Protein AF-A0A2V2V657-F1 (afdb_monomer_lite)

pLDDT: mean 89.97, std 11.18, range [40.53, 98.62]

Sequence (196 aa):
MRRGRMIKELEQRSGATLDEIERALEAKKRESSALQTGRENRIWEYEQTLEKIRMRKEDEESASEKLRQAMQQLEPGLSLRQSAIETKEQQLEMVKLDGARGREAVMRERHSIEAVRKTVREERCRQRRQWIHQIKEMNAKSPEQVRPLAEERKKNCEQATAKEDAAERALAAEVKMIEEYLPKLISLEDVPVNPG

Structure (mmCIF, N/CA/C/O backbone):
data_AF-A0A2V2V657-F1
#
_entry.id   AF-A0A2V2V657-F1
#
loop_
_atom_site.group_PDB
_atom_site.id
_atom_site.type_symbol
_atom_site.label_atom_id
_atom_site.label_alt_id
_atom_site.label_comp_id
_atom_site.label_asym_id
_atom_site.label_entity_id
_atom_site.label_seq_id
_atom_site.pdbx_PDB_ins_code
_atom_site.Cartn_x
_atom_site.Cartn_y
_atom_site.Cartn_z
_atom_site.occupancy
_atom_site.B_iso_or_equiv
_atom_site.auth_seq_id
_atom_site.auth_comp_id
_atom_site.auth_asym_id
_atom_site.auth_atom_id
_atom_site.pdbx_PDB_model_num
ATOM 1 N N . MET A 1 1 ? 60.552 -6.085 -98.796 1.00 57.94 1 MET A N 1
ATOM 2 C CA . MET A 1 1 ? 60.364 -7.557 -98.854 1.00 57.94 1 MET A CA 1
ATOM 3 C C . MET A 1 1 ? 60.883 -8.334 -97.626 1.00 57.94 1 MET A C 1
ATOM 5 O O . MET A 1 1 ? 60.233 -9.301 -97.266 1.00 57.94 1 MET A O 1
ATOM 9 N N . ARG A 1 2 ? 62.005 -7.984 -96.956 1.00 67.62 2 ARG A N 1
ATOM 10 C CA . ARG A 1 2 ? 62.555 -8.802 -95.835 1.00 67.62 2 ARG A CA 1
ATOM 11 C C . ARG A 1 2 ? 61.761 -8.744 -94.515 1.00 67.62 2 ARG A C 1
ATOM 13 O O . ARG A 1 2 ? 61.540 -9.785 -93.915 1.00 67.62 2 ARG A O 1
ATOM 20 N N . ARG A 1 3 ? 61.291 -7.564 -94.090 1.00 68.69 3 ARG A N 1
ATOM 21 C CA . ARG A 1 3 ? 60.555 -7.392 -92.815 1.00 68.69 3 ARG A CA 1
ATOM 22 C C . ARG A 1 3 ? 59.221 -8.146 -92.765 1.00 68.69 3 ARG A C 1
ATOM 24 O O . ARG A 1 3 ? 58.958 -8.833 -91.793 1.00 68.69 3 ARG A O 1
ATOM 31 N N . GLY A 1 4 ? 58.431 -8.097 -93.838 1.00 75.44 4 GLY A N 1
ATOM 32 C CA . GLY A 1 4 ? 57.150 -8.814 -93.900 1.00 75.44 4 GLY A CA 1
ATOM 33 C C . GLY A 1 4 ? 57.276 -10.344 -93.864 1.00 75.44 4 GLY A C 1
ATOM 34 O O . GLY A 1 4 ? 56.342 -11.008 -93.439 1.00 75.44 4 GLY A O 1
ATOM 35 N N . ARG A 1 5 ? 58.423 -10.916 -94.270 1.00 77.50 5 ARG A N 1
ATOM 36 C CA . ARG A 1 5 ? 58.690 -12.360 -94.122 1.00 77.50 5 ARG A CA 1
ATOM 37 C C . ARG A 1 5 ? 59.025 -12.739 -92.681 1.00 77.50 5 ARG A C 1
ATOM 39 O O . ARG A 1 5 ? 58.503 -13.724 -92.184 1.00 77.50 5 ARG A O 1
ATOM 46 N N . MET A 1 6 ? 59.823 -11.913 -92.008 1.00 79.94 6 MET A N 1
ATOM 47 C CA . MET A 1 6 ? 60.191 -12.114 -90.605 1.00 79.94 6 MET A CA 1
ATOM 48 C C . MET A 1 6 ? 58.974 -12.018 -89.668 1.00 79.94 6 MET A C 1
ATOM 50 O O . MET A 1 6 ? 58.869 -12.811 -88.743 1.00 79.94 6 MET A O 1
ATOM 54 N N . ILE A 1 7 ? 58.029 -11.107 -89.940 1.00 79.94 7 ILE A N 1
ATOM 55 C CA . ILE A 1 7 ? 56.761 -11.008 -89.192 1.00 79.94 7 ILE A CA 1
ATOM 56 C C . ILE A 1 7 ? 55.950 -12.301 -89.339 1.00 79.94 7 ILE A C 1
ATOM 58 O O . ILE A 1 7 ? 55.589 -12.902 -88.337 1.00 79.94 7 ILE A O 1
ATOM 62 N N . LYS A 1 8 ? 55.766 -12.793 -90.570 1.00 79.25 8 LYS A N 1
ATOM 63 C CA . LYS A 1 8 ? 55.012 -14.030 -90.823 1.00 79.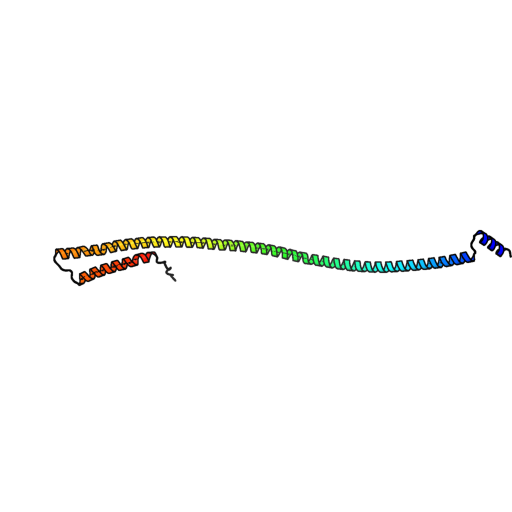25 8 LYS A CA 1
ATOM 64 C C . LYS A 1 8 ? 55.640 -15.271 -90.180 1.00 79.25 8 LYS A C 1
ATOM 66 O O . LYS A 1 8 ? 54.917 -16.104 -89.651 1.00 79.25 8 LYS A O 1
ATOM 71 N N . GLU A 1 9 ? 56.969 -15.400 -90.198 1.00 81.12 9 GLU A N 1
ATOM 72 C CA . GLU A 1 9 ? 57.668 -16.504 -89.517 1.00 81.12 9 GLU A CA 1
ATOM 73 C C . GLU A 1 9 ? 57.517 -16.435 -87.990 1.00 81.12 9 GLU A C 1
ATOM 75 O O . GLU A 1 9 ? 57.413 -17.473 -87.335 1.00 81.12 9 GLU A O 1
ATOM 80 N N . LEU A 1 10 ? 57.494 -15.227 -87.416 1.00 80.56 10 LEU A N 1
ATOM 81 C CA . LEU A 1 10 ? 57.261 -15.026 -85.987 1.00 80.56 10 LEU A CA 1
ATOM 82 C C . LEU A 1 10 ? 55.816 -15.350 -85.602 1.00 80.56 10 LEU A C 1
ATOM 84 O O . LEU A 1 10 ? 55.630 -16.102 -84.654 1.00 80.56 10 LEU A O 1
ATOM 88 N N . GLU A 1 11 ? 54.826 -14.879 -86.362 1.00 85.38 11 GLU A N 1
ATOM 89 C CA . GLU A 1 11 ? 53.401 -15.200 -86.162 1.00 85.38 11 GLU A CA 1
ATOM 90 C C . GLU A 1 11 ? 53.134 -16.709 -86.275 1.00 85.38 11 GLU A C 1
ATOM 92 O O . GLU A 1 11 ? 52.371 -17.282 -85.498 1.00 85.38 11 GLU A O 1
ATOM 97 N N . GLN A 1 12 ? 53.819 -17.385 -87.204 1.00 80.88 12 GLN A N 1
ATOM 98 C CA . GLN A 1 12 ? 53.717 -18.833 -87.386 1.00 80.88 12 GLN A CA 1
ATOM 99 C C . GLN A 1 12 ? 54.363 -19.623 -86.234 1.00 80.88 12 GLN A C 1
ATOM 101 O O . GLN A 1 12 ? 53.898 -20.714 -85.909 1.00 80.88 12 GLN A O 1
ATOM 106 N N . ARG A 1 13 ? 55.417 -19.084 -85.600 1.00 82.38 13 ARG A N 1
ATOM 107 C CA . ARG A 1 13 ? 56.052 -19.667 -84.403 1.00 82.38 13 ARG A CA 1
ATOM 108 C C . ARG A 1 13 ? 55.284 -19.370 -83.111 1.00 82.38 13 ARG A C 1
ATOM 110 O O . ARG A 1 13 ? 55.291 -20.213 -82.221 1.00 82.38 13 ARG A O 1
ATOM 117 N N . SER A 1 14 ? 54.669 -18.191 -82.983 1.00 81.12 14 SER A N 1
ATOM 118 C CA . SER A 1 14 ? 53.912 -17.770 -81.793 1.00 81.12 14 SER A CA 1
ATOM 119 C C . SER A 1 14 ? 52.470 -18.277 -81.778 1.00 81.12 14 SER A C 1
ATOM 121 O O . SER A 1 14 ? 51.854 -18.295 -80.716 1.00 81.12 14 SER A O 1
ATOM 123 N N . GLY A 1 15 ? 51.926 -18.680 -82.931 1.00 83.44 15 GLY A N 1
ATOM 124 C CA . GLY A 1 15 ? 50.556 -19.185 -83.053 1.00 83.44 15 GLY A CA 1
ATOM 125 C C . GLY A 1 15 ? 49.471 -18.111 -82.918 1.00 83.44 15 GLY A C 1
ATOM 126 O O . GLY A 1 15 ? 48.302 -18.461 -82.788 1.00 83.44 15 GLY A O 1
ATOM 127 N N . ALA A 1 16 ? 49.846 -16.830 -82.941 1.00 83.38 16 ALA A N 1
ATOM 128 C CA . ALA A 1 16 ? 48.941 -15.685 -82.888 1.00 83.38 16 ALA A CA 1
ATOM 129 C C . ALA A 1 16 ? 49.498 -14.541 -83.742 1.00 83.38 16 ALA A C 1
ATOM 131 O O . ALA A 1 16 ? 50.709 -14.285 -83.725 1.00 83.38 16 ALA A O 1
ATOM 132 N N . THR A 1 17 ? 48.621 -13.858 -84.475 1.00 87.94 17 THR A N 1
ATOM 133 C CA . THR A 1 17 ? 48.998 -12.712 -85.319 1.00 87.94 17 THR A CA 1
ATOM 134 C C . THR A 1 17 ? 49.185 -11.442 -84.488 1.00 87.94 17 THR A C 1
ATOM 136 O O . THR A 1 17 ? 48.625 -11.312 -83.395 1.00 87.94 17 THR A O 1
ATOM 139 N N . LEU A 1 18 ? 49.965 -10.476 -84.986 1.00 86.56 18 LEU A N 1
ATOM 140 C CA . LEU A 1 18 ? 50.150 -9.192 -84.291 1.00 86.56 18 LEU A CA 1
ATOM 141 C C . LEU A 1 18 ? 48.800 -8.492 -84.032 1.00 86.56 18 LEU A C 1
ATOM 143 O O . LEU A 1 18 ? 48.543 -8.032 -82.920 1.00 86.56 18 LEU A O 1
ATOM 147 N N . ASP A 1 19 ? 47.902 -8.527 -85.020 1.00 88.81 19 ASP A N 1
ATOM 148 C CA . ASP A 1 19 ? 46.548 -7.963 -84.943 1.00 88.81 19 ASP A CA 1
ATOM 149 C C . ASP A 1 19 ? 45.666 -8.661 -83.888 1.00 88.81 19 ASP A C 1
ATOM 151 O O . ASP A 1 19 ? 44.757 -8.058 -83.312 1.00 88.81 19 ASP A O 1
ATOM 155 N N . GLU A 1 20 ? 45.875 -9.956 -83.631 1.00 91.12 20 GLU A N 1
ATOM 156 C CA . GLU A 1 20 ? 45.185 -10.687 -82.557 1.00 91.12 20 GLU A CA 1
ATOM 157 C C . GLU A 1 20 ? 45.676 -10.255 -81.177 1.00 91.12 20 GLU A C 1
ATOM 159 O O . GLU A 1 20 ? 44.859 -10.040 -80.278 1.00 91.12 20 GLU A O 1
ATOM 164 N N . ILE A 1 21 ? 46.989 -10.069 -81.018 1.00 90.88 21 ILE A N 1
ATOM 165 C CA . ILE A 1 21 ? 47.595 -9.608 -79.763 1.00 90.88 21 ILE A CA 1
ATOM 166 C C . ILE A 1 21 ? 47.158 -8.172 -79.453 1.00 90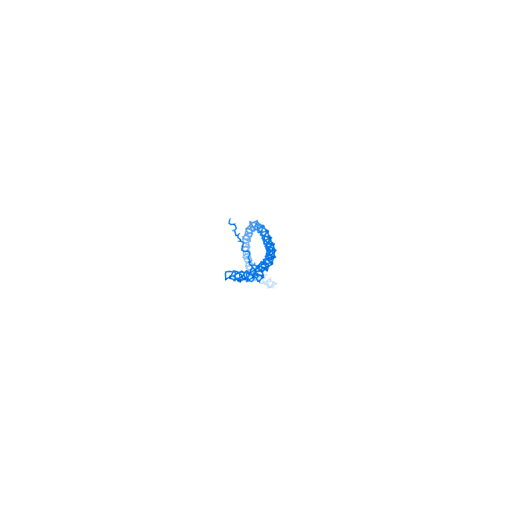.88 21 ILE A C 1
ATOM 168 O O . ILE A 1 21 ? 46.781 -7.881 -78.316 1.00 90.88 21 ILE A O 1
ATOM 172 N N . GLU A 1 22 ? 47.141 -7.282 -80.448 1.00 92.88 22 GLU A N 1
ATOM 173 C CA . GLU A 1 22 ? 46.666 -5.904 -80.281 1.00 92.88 22 GLU A CA 1
ATOM 174 C C . GLU A 1 22 ? 45.182 -5.855 -79.894 1.00 92.88 22 GLU A C 1
ATOM 176 O O . GLU A 1 22 ? 44.812 -5.168 -78.936 1.00 92.88 22 GLU A O 1
ATOM 181 N N . ARG A 1 23 ? 44.326 -6.645 -80.559 1.00 94.50 23 ARG A N 1
ATOM 182 C CA . ARG A 1 23 ? 42.903 -6.749 -80.193 1.00 94.50 23 ARG A CA 1
ATOM 183 C C . ARG A 1 23 ? 42.707 -7.300 -78.781 1.00 94.50 23 ARG A C 1
ATOM 185 O O . ARG A 1 23 ? 41.872 -6.776 -78.042 1.00 94.50 23 ARG A O 1
ATOM 192 N N . ALA A 1 24 ? 43.471 -8.318 -78.384 1.00 94.44 24 ALA A N 1
ATOM 193 C CA . ALA A 1 24 ? 43.406 -8.892 -77.042 1.00 94.44 24 ALA A CA 1
ATOM 194 C C . ALA A 1 24 ? 43.868 -7.898 -75.963 1.00 94.44 24 ALA A C 1
ATOM 196 O O . ALA A 1 24 ? 43.225 -7.779 -74.917 1.00 94.44 24 ALA A O 1
ATOM 197 N N . LEU A 1 25 ? 44.936 -7.138 -76.227 1.00 95.62 25 LEU A N 1
ATOM 198 C CA . LEU A 1 25 ? 45.420 -6.087 -75.332 1.00 95.62 25 LEU A CA 1
ATOM 199 C C . LEU A 1 25 ? 44.373 -4.982 -75.156 1.00 95.62 25 LEU A C 1
ATOM 201 O O . LEU A 1 25 ? 44.082 -4.579 -74.031 1.00 95.62 25 LEU A O 1
ATOM 205 N N . GLU A 1 26 ? 43.770 -4.519 -76.249 1.00 96.44 26 GLU A N 1
ATOM 206 C CA . GLU A 1 26 ? 42.720 -3.503 -76.203 1.00 96.44 26 GLU A CA 1
ATOM 207 C C . GLU A 1 26 ? 41.438 -4.008 -75.521 1.00 96.44 26 GLU A C 1
ATOM 209 O O . GLU A 1 26 ? 40.755 -3.245 -74.833 1.00 96.44 26 GLU A O 1
ATOM 214 N N . ALA A 1 27 ? 41.104 -5.295 -75.642 1.00 97.00 27 ALA A N 1
ATOM 215 C CA . ALA A 1 27 ? 40.025 -5.904 -74.865 1.00 97.00 27 ALA A CA 1
ATOM 216 C C . ALA A 1 27 ? 40.353 -5.924 -73.361 1.00 97.00 27 ALA A C 1
ATOM 218 O O . ALA A 1 27 ? 39.525 -5.513 -72.548 1.00 97.00 27 ALA A O 1
ATOM 219 N N . LYS A 1 28 ? 41.580 -6.312 -72.985 1.00 97.38 28 LYS A N 1
ATOM 220 C CA . LYS A 1 28 ? 42.029 -6.338 -71.583 1.00 97.38 28 LYS A CA 1
ATOM 221 C C . LYS A 1 28 ? 42.115 -4.952 -70.954 1.00 97.38 28 LYS A C 1
ATOM 223 O O . LYS A 1 28 ? 41.754 -4.802 -69.790 1.00 97.38 28 LYS A O 1
ATOM 228 N N . LYS A 1 29 ? 42.524 -3.928 -71.708 1.00 97.50 29 LYS A N 1
ATOM 229 C CA . LYS A 1 29 ? 42.477 -2.533 -71.245 1.00 97.50 29 LYS A CA 1
ATOM 230 C C . LYS A 1 29 ? 41.047 -2.105 -70.928 1.00 97.50 29 LYS A C 1
ATOM 232 O O . LYS A 1 29 ? 40.808 -1.592 -69.841 1.00 97.50 29 LYS A O 1
ATOM 237 N N . ARG A 1 30 ? 40.090 -2.380 -71.826 1.00 97.00 30 ARG A N 1
ATOM 238 C CA . ARG A 1 30 ? 38.666 -2.076 -71.587 1.00 97.00 30 ARG A CA 1
ATOM 239 C C . ARG A 1 30 ? 38.111 -2.824 -70.379 1.00 97.00 30 ARG A C 1
ATOM 241 O O . ARG A 1 30 ? 37.429 -2.218 -69.559 1.00 97.00 30 ARG A O 1
ATOM 248 N N . GLU A 1 31 ? 38.431 -4.109 -70.246 1.00 97.56 31 GLU A N 1
ATOM 249 C CA . GLU A 1 31 ? 38.044 -4.921 -69.089 1.00 97.56 31 GLU A CA 1
ATOM 250 C C . GLU A 1 31 ? 38.621 -4.344 -67.788 1.00 97.56 31 GLU A C 1
ATOM 252 O O . GLU A 1 31 ? 37.894 -4.161 -66.815 1.00 97.56 31 GLU A O 1
ATOM 257 N N . SER A 1 32 ? 39.905 -3.977 -67.781 1.00 96.75 32 SER A N 1
ATOM 258 C CA . SER A 1 32 ? 40.554 -3.362 -66.622 1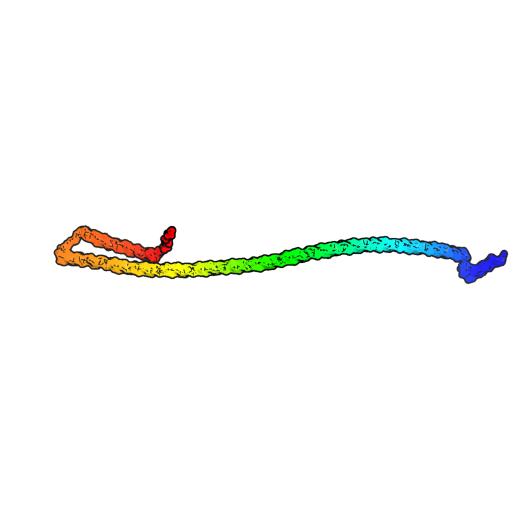.00 96.75 32 SER A CA 1
ATOM 259 C C . SER A 1 32 ? 39.928 -2.017 -66.257 1.00 96.75 32 SER A C 1
ATOM 261 O O . SER A 1 32 ? 39.705 -1.763 -65.076 1.00 96.75 32 SER A O 1
ATOM 263 N N . SER A 1 33 ? 39.618 -1.165 -67.238 1.00 96.94 33 SER A N 1
ATOM 264 C CA . SER A 1 33 ? 38.926 0.106 -66.997 1.00 96.94 33 SER A CA 1
ATOM 265 C C . SER A 1 33 ? 37.531 -0.117 -66.412 1.00 96.94 33 SER A C 1
ATOM 267 O O . SER A 1 33 ? 37.180 0.524 -65.428 1.00 96.94 33 SER A O 1
ATOM 269 N N . ALA A 1 34 ? 36.765 -1.075 -66.944 1.00 97.38 34 ALA A N 1
ATOM 270 C CA . ALA A 1 34 ? 35.445 -1.413 -66.416 1.00 97.38 34 ALA A CA 1
ATOM 271 C C . ALA A 1 34 ? 35.515 -1.946 -64.973 1.00 97.38 34 ALA A C 1
ATOM 273 O O . ALA A 1 34 ? 34.712 -1.558 -64.123 1.00 97.38 34 ALA A O 1
ATOM 274 N N . LEU A 1 35 ? 36.501 -2.798 -64.669 1.00 97.75 35 LEU A N 1
ATOM 275 C CA . LEU A 1 35 ? 36.739 -3.287 -63.310 1.00 97.75 35 LEU A CA 1
ATOM 276 C C . LEU A 1 35 ? 37.158 -2.163 -62.360 1.00 97.75 35 LEU A C 1
ATOM 278 O O . LEU A 1 35 ? 36.717 -2.159 -61.212 1.00 97.75 35 LEU A O 1
ATOM 282 N N . GLN A 1 36 ? 37.978 -1.218 -62.824 1.00 97.50 36 GLN A N 1
ATOM 283 C CA . GLN A 1 36 ? 38.414 -0.071 -62.032 1.00 97.50 36 GLN A CA 1
ATOM 284 C C . GLN A 1 36 ? 37.231 0.834 -61.674 1.00 97.50 36 GLN A C 1
ATOM 286 O O . GLN A 1 36 ? 36.986 1.059 -60.491 1.00 97.50 36 GLN A O 1
ATOM 291 N N . THR A 1 37 ? 36.418 1.235 -62.654 1.00 97.81 37 THR A N 1
ATOM 292 C CA . THR A 1 37 ? 35.192 2.012 -62.407 1.00 97.81 37 THR A CA 1
ATOM 293 C C . THR A 1 37 ? 34.224 1.258 -61.493 1.00 97.81 37 THR A C 1
ATOM 295 O O . THR A 1 37 ? 33.652 1.825 -60.566 1.00 97.81 37 THR A O 1
ATOM 298 N N . GLY A 1 38 ? 34.075 -0.058 -61.685 1.00 98.19 38 GLY A N 1
ATOM 299 C CA . GLY A 1 38 ? 33.240 -0.888 -60.819 1.00 98.19 38 GLY A CA 1
ATOM 300 C C . GLY A 1 38 ? 33.751 -1.001 -59.376 1.00 98.19 38 GLY A C 1
ATOM 301 O O . GLY A 1 38 ? 32.949 -1.245 -58.474 1.00 98.19 38 GLY A O 1
ATOM 302 N N . ARG A 1 39 ? 35.061 -0.866 -59.134 1.00 98.06 39 ARG A N 1
ATOM 303 C CA . ARG A 1 39 ? 35.647 -0.805 -57.783 1.00 98.06 39 ARG A CA 1
ATOM 304 C C . ARG A 1 39 ? 35.440 0.569 -57.160 1.00 98.06 39 ARG A C 1
ATOM 306 O O . ARG A 1 39 ? 35.014 0.629 -56.015 1.00 98.06 39 ARG A O 1
ATOM 313 N N . GLU A 1 40 ? 35.684 1.634 -57.915 1.00 98.12 40 GLU A N 1
ATOM 314 C CA . GLU A 1 40 ? 35.495 3.020 -57.469 1.00 98.12 40 GLU A CA 1
ATOM 315 C C . GLU A 1 40 ? 34.045 3.286 -57.054 1.00 98.12 40 GLU A C 1
ATOM 317 O O . GLU A 1 40 ? 33.812 3.788 -55.958 1.00 98.12 40 GLU A O 1
ATOM 322 N N . ASN A 1 41 ? 33.069 2.834 -57.849 1.00 97.94 41 ASN A N 1
ATOM 323 C CA . ASN A 1 41 ? 31.651 2.955 -57.498 1.00 97.94 41 ASN A CA 1
ATOM 324 C C . ASN A 1 41 ? 31.314 2.227 -56.189 1.00 97.94 41 ASN A C 1
ATOM 326 O O . ASN A 1 41 ? 30.633 2.779 -55.331 1.00 97.94 41 ASN A O 1
ATOM 330 N N . ARG A 1 42 ? 31.833 1.006 -56.001 1.00 98.19 42 ARG A N 1
ATOM 331 C CA . ARG A 1 42 ? 31.616 0.235 -54.766 1.00 98.19 42 ARG A CA 1
ATOM 332 C C . ARG A 1 42 ? 32.272 0.886 -53.553 1.00 98.19 42 ARG A C 1
ATOM 334 O O . ARG A 1 42 ? 31.673 0.908 -52.485 1.00 98.19 42 ARG A O 1
ATOM 341 N N . ILE A 1 43 ? 33.488 1.411 -53.706 1.00 98.06 43 ILE A N 1
ATOM 342 C CA . ILE A 1 43 ? 34.176 2.157 -52.643 1.00 98.06 43 ILE A CA 1
ATOM 343 C C . ILE A 1 43 ? 33.327 3.359 -52.237 1.00 98.06 43 ILE A C 1
ATOM 345 O O . ILE A 1 43 ? 33.034 3.519 -51.055 1.00 98.06 43 ILE A O 1
ATOM 349 N N . TRP A 1 44 ? 32.854 4.130 -53.214 1.00 98.38 44 TRP A N 1
ATOM 350 C CA . TRP A 1 44 ? 32.004 5.286 -52.966 1.00 98.38 44 TRP A CA 1
ATOM 351 C C . TRP A 1 44 ? 30.696 4.908 -52.247 1.00 98.38 44 TRP A C 1
ATOM 353 O O . TRP A 1 44 ? 30.331 5.534 -51.253 1.00 98.38 44 TRP A O 1
ATOM 363 N N . GLU A 1 45 ? 30.011 3.841 -52.669 1.00 98.25 45 GLU A N 1
ATOM 364 C CA . GLU A 1 45 ? 28.799 3.342 -51.997 1.00 98.25 45 GLU A CA 1
ATOM 365 C C . GLU A 1 45 ? 29.059 2.911 -50.544 1.00 98.25 45 GLU A C 1
ATOM 367 O O . GLU A 1 45 ? 28.249 3.191 -49.647 1.00 98.25 45 GLU A O 1
ATOM 372 N N . TYR A 1 46 ? 30.191 2.249 -50.289 1.00 98.19 46 TYR A N 1
ATOM 373 C CA . TYR A 1 46 ? 30.583 1.862 -48.937 1.00 98.19 46 TYR A CA 1
ATOM 374 C C . TYR A 1 46 ? 30.900 3.073 -48.066 1.00 98.19 46 TYR A C 1
ATOM 376 O O . TYR A 1 46 ? 30.448 3.114 -46.924 1.00 98.19 46 TYR A O 1
ATOM 384 N N . GLU A 1 47 ? 31.596 4.078 -48.592 1.00 98.25 47 GLU A N 1
ATOM 385 C CA . GLU A 1 47 ? 31.866 5.328 -47.875 1.00 98.25 47 GLU A CA 1
ATOM 386 C C . GLU A 1 47 ? 30.566 6.043 -47.490 1.00 98.25 47 GLU A C 1
ATOM 388 O O . GLU A 1 47 ? 30.384 6.408 -46.329 1.00 98.25 47 GLU A O 1
ATOM 393 N N . GLN A 1 48 ? 29.611 6.150 -48.420 1.00 98.44 48 GLN A N 1
ATOM 394 C CA . GLN A 1 48 ? 28.298 6.742 -48.142 1.00 98.44 48 GLN A CA 1
ATOM 395 C C . GLN A 1 48 ? 27.513 5.960 -47.082 1.00 98.44 48 GLN A C 1
ATOM 397 O O . GLN A 1 48 ? 26.819 6.541 -46.245 1.00 98.44 48 GLN A O 1
ATOM 402 N N . THR A 1 49 ? 27.602 4.630 -47.105 1.00 98.44 49 THR A N 1
ATOM 403 C CA . THR A 1 49 ? 26.923 3.779 -46.121 1.00 98.44 49 THR A CA 1
ATOM 404 C C . THR A 1 49 ? 27.566 3.904 -44.744 1.00 98.44 49 THR A C 1
ATOM 406 O O . THR A 1 49 ? 26.853 4.043 -43.749 1.00 98.44 49 THR A O 1
ATOM 409 N N . LEU A 1 50 ? 28.899 3.908 -44.677 1.00 98.56 50 LEU A N 1
ATOM 410 C CA . LEU A 1 50 ? 29.640 4.102 -43.434 1.00 98.56 50 LEU A CA 1
ATOM 411 C C . LEU A 1 50 ? 29.325 5.456 -42.805 1.00 98.56 50 LEU A C 1
ATOM 413 O O . LEU A 1 50 ? 29.117 5.520 -41.597 1.00 98.56 50 LEU A O 1
ATOM 417 N N . GLU A 1 51 ? 29.216 6.511 -43.607 1.00 98.31 51 GLU A N 1
ATOM 418 C CA . GLU A 1 51 ? 28.884 7.838 -43.096 1.00 98.31 51 GLU A CA 1
ATOM 419 C C . GLU A 1 51 ? 27.466 7.895 -42.509 1.00 98.31 51 GLU A C 1
ATOM 421 O O . GLU A 1 51 ? 27.263 8.392 -41.402 1.00 98.31 51 GLU A O 1
ATOM 426 N N . LYS A 1 52 ? 26.484 7.268 -43.171 1.00 98.38 52 LYS A N 1
ATOM 427 C CA . LYS A 1 52 ? 25.127 7.121 -42.614 1.00 98.38 52 LYS A CA 1
ATOM 428 C C . LYS A 1 52 ? 25.118 6.351 -41.295 1.00 98.38 52 LYS A C 1
ATOM 430 O O . LYS A 1 52 ? 24.352 6.695 -40.399 1.00 98.38 52 LYS A O 1
ATOM 435 N N . ILE A 1 53 ? 25.934 5.303 -41.180 1.00 98.38 53 ILE A N 1
ATOM 436 C CA . ILE A 1 53 ? 26.051 4.520 -39.944 1.00 98.38 53 ILE A CA 1
ATOM 437 C C . ILE A 1 53 ? 26.679 5.363 -38.832 1.00 98.38 53 ILE A C 1
ATOM 439 O O . ILE A 1 53 ? 26.191 5.316 -37.707 1.00 98.38 53 ILE A O 1
ATOM 443 N N . ARG A 1 54 ? 27.716 6.154 -39.132 1.00 98.50 54 ARG A N 1
ATOM 444 C CA . ARG A 1 54 ? 28.362 7.039 -38.150 1.00 98.50 54 ARG A CA 1
ATOM 445 C C . ARG A 1 54 ? 27.390 8.059 -37.575 1.00 98.50 54 ARG A C 1
ATOM 447 O O . ARG A 1 54 ? 27.278 8.134 -36.359 1.00 98.50 54 ARG A O 1
ATOM 454 N N . MET A 1 55 ? 26.647 8.758 -38.433 1.00 98.25 55 MET A N 1
ATOM 455 C CA . MET A 1 55 ? 25.663 9.743 -37.974 1.00 98.25 55 MET A CA 1
ATOM 456 C C . MET A 1 55 ? 24.580 9.098 -37.104 1.00 98.25 55 MET A C 1
ATOM 458 O O . MET A 1 55 ? 24.299 9.575 -36.012 1.00 98.25 55 MET A O 1
ATOM 462 N N . ARG A 1 56 ? 24.020 7.958 -37.538 1.00 98.44 56 ARG A N 1
ATOM 463 C CA . ARG A 1 56 ? 23.009 7.237 -36.743 1.00 98.44 56 ARG A CA 1
ATOM 464 C C . ARG A 1 56 ? 23.541 6.809 -35.384 1.00 98.44 56 ARG A C 1
ATOM 466 O O . ARG A 1 56 ? 22.841 6.942 -34.389 1.00 98.44 56 ARG A O 1
ATOM 473 N N . LYS A 1 57 ? 24.774 6.305 -35.349 1.00 98.50 57 LYS A N 1
ATOM 474 C CA . LYS A 1 57 ? 25.428 5.910 -34.105 1.00 98.50 57 LYS A CA 1
ATOM 475 C C . LYS A 1 57 ? 25.555 7.101 -33.151 1.00 98.50 57 LYS A C 1
ATOM 477 O O . LYS A 1 57 ? 25.253 6.952 -31.974 1.00 98.50 57 LYS A O 1
ATOM 482 N N . GLU A 1 58 ? 25.970 8.262 -33.647 1.00 98.44 58 GLU A N 1
ATOM 483 C CA . GLU A 1 58 ? 26.105 9.475 -32.833 1.00 98.44 58 GLU A CA 1
ATOM 484 C C . GLU A 1 58 ? 24.751 9.953 -32.280 1.00 98.44 58 GLU A C 1
ATOM 486 O O . GLU A 1 58 ? 24.636 10.257 -31.089 1.00 98.44 58 GLU A O 1
ATOM 491 N N . ASP A 1 59 ? 23.703 9.938 -33.109 1.00 98.31 59 ASP A N 1
ATOM 492 C CA . ASP A 1 59 ? 22.340 10.272 -32.685 1.00 98.31 59 ASP A CA 1
ATOM 493 C C . ASP A 1 59 ? 21.828 9.315 -31.595 1.00 98.31 59 ASP A C 1
ATOM 495 O O . ASP A 1 59 ? 21.264 9.750 -30.585 1.00 98.31 59 ASP A O 1
ATOM 499 N N . GLU A 1 60 ? 22.045 8.008 -31.772 1.00 98.44 60 GLU A N 1
ATOM 500 C CA . GLU A 1 60 ? 21.657 6.971 -30.811 1.00 98.44 60 GLU A CA 1
ATOM 501 C C . GLU A 1 60 ? 22.435 7.087 -29.491 1.00 98.44 60 GLU A C 1
ATOM 503 O O . GLU A 1 60 ? 21.837 6.998 -28.415 1.00 98.44 60 GLU A O 1
ATOM 508 N N . GLU A 1 61 ? 23.744 7.344 -29.545 1.00 98.56 61 GLU A N 1
ATOM 509 C CA . GLU A 1 61 ? 24.577 7.573 -28.359 1.00 98.56 61 GLU A CA 1
ATOM 510 C C . GLU A 1 61 ? 24.116 8.824 -27.595 1.00 98.56 61 GLU A C 1
ATOM 512 O O . GLU A 1 61 ? 23.939 8.776 -26.373 1.00 98.56 61 GLU A O 1
ATOM 517 N N . SER A 1 62 ? 23.814 9.917 -28.306 1.00 98.25 62 SER A N 1
ATOM 518 C CA . SER A 1 62 ? 23.262 11.141 -27.714 1.00 98.25 62 SER A CA 1
ATOM 519 C C . SER A 1 62 ? 21.897 10.904 -27.060 1.00 98.25 62 SER A C 1
ATOM 521 O O . SER A 1 62 ? 21.635 11.374 -25.948 1.00 98.25 62 SER A O 1
ATOM 523 N N . ALA A 1 63 ? 21.011 10.152 -27.719 1.00 98.38 63 ALA A N 1
ATOM 524 C CA . ALA A 1 63 ? 19.706 9.800 -27.170 1.00 98.38 63 ALA A CA 1
ATOM 525 C C . ALA A 1 63 ? 19.835 8.917 -25.918 1.00 98.38 63 ALA A C 1
ATOM 527 O O . ALA A 1 63 ? 19.153 9.159 -24.916 1.00 98.38 63 ALA A O 1
ATOM 528 N N . SER A 1 64 ? 20.742 7.935 -25.939 1.00 98.44 64 SER A N 1
ATOM 529 C CA . SER A 1 64 ? 21.005 7.065 -24.792 1.00 98.44 64 SER A CA 1
ATOM 530 C C . SER A 1 64 ? 21.571 7.834 -23.598 1.00 98.44 64 SER A C 1
ATOM 532 O O . SER A 1 64 ? 21.195 7.539 -22.462 1.00 98.44 64 SER A O 1
ATOM 534 N N . GLU A 1 65 ? 22.447 8.812 -23.830 1.00 98.56 65 GLU A N 1
ATOM 535 C CA . GLU A 1 65 ? 22.991 9.676 -22.780 1.00 98.56 65 GLU A CA 1
ATOM 536 C C . GLU A 1 65 ? 21.881 10.492 -22.106 1.00 98.56 65 GLU A C 1
ATOM 538 O O . GLU A 1 65 ? 21.747 10.474 -20.881 1.00 98.56 65 GLU A O 1
ATOM 543 N N . LYS A 1 66 ? 21.022 11.138 -22.904 1.00 98.56 66 LYS A N 1
ATOM 544 C CA . LYS A 1 66 ? 19.879 11.914 -22.395 1.00 98.56 66 LYS A CA 1
ATOM 545 C C . LYS A 1 66 ? 18.941 11.054 -21.552 1.00 98.56 66 LYS A C 1
ATOM 547 O O . LYS A 1 66 ? 18.483 11.495 -20.499 1.00 98.56 66 LYS A O 1
ATOM 552 N N . LEU A 1 67 ? 18.675 9.821 -21.985 1.00 98.44 67 LEU A N 1
ATOM 553 C CA . LEU A 1 67 ? 17.846 8.888 -21.225 1.00 98.44 67 LEU A CA 1
ATOM 554 C C . LEU A 1 67 ? 18.494 8.523 -19.884 1.00 98.44 67 LEU A C 1
ATOM 556 O O . LEU A 1 67 ? 17.820 8.540 -18.855 1.00 98.44 67 LEU A O 1
ATOM 560 N N . ARG A 1 68 ? 19.801 8.241 -19.875 1.00 98.44 68 ARG A N 1
ATOM 561 C CA . ARG A 1 68 ? 20.530 7.911 -18.645 1.00 98.44 68 ARG A CA 1
ATOM 562 C C . ARG A 1 68 ? 20.490 9.061 -17.644 1.00 98.44 68 ARG A C 1
ATOM 564 O O . ARG A 1 68 ? 20.230 8.832 -16.466 1.00 98.44 68 ARG A O 1
ATOM 571 N N . GLN A 1 69 ? 20.673 10.290 -18.120 1.00 98.44 69 GLN A N 1
ATOM 572 C CA . GLN A 1 69 ? 20.550 11.488 -17.292 1.00 98.44 69 GLN A CA 1
ATOM 573 C C . GLN A 1 69 ? 19.134 11.631 -16.727 1.00 98.44 69 GLN A C 1
ATOM 575 O O . GLN A 1 69 ? 18.977 11.850 -15.529 1.00 98.44 69 GLN A O 1
ATOM 580 N N . ALA A 1 70 ? 18.095 11.444 -17.547 1.00 98.06 70 ALA A N 1
ATOM 581 C CA . ALA A 1 70 ? 16.711 11.495 -17.079 1.00 98.06 70 ALA A CA 1
ATOM 582 C C . ALA A 1 70 ? 16.428 10.450 -15.984 1.00 98.06 70 ALA A C 1
ATOM 584 O O . ALA A 1 70 ? 15.790 10.770 -14.982 1.00 98.06 70 ALA A O 1
ATOM 585 N N . MET A 1 71 ? 16.946 9.226 -16.131 1.00 98.00 71 MET A N 1
ATOM 586 C CA . MET A 1 71 ? 16.827 8.187 -15.102 1.00 98.00 71 MET A CA 1
ATOM 587 C C . MET A 1 71 ? 17.508 8.600 -13.792 1.00 98.00 71 MET A C 1
ATOM 589 O O . MET A 1 71 ? 16.885 8.516 -12.735 1.00 98.00 71 MET A O 1
ATOM 593 N N . GLN A 1 72 ? 18.734 9.126 -13.864 1.00 97.88 72 GLN A N 1
ATOM 594 C CA . GLN A 1 72 ? 19.476 9.603 -12.690 1.00 97.88 72 GLN A CA 1
ATOM 595 C C . GLN A 1 72 ? 18.771 10.759 -11.968 1.00 97.88 72 GLN A C 1
ATOM 597 O O . GLN A 1 72 ? 18.854 10.860 -10.749 1.00 97.88 72 GLN A O 1
ATOM 602 N N . GLN A 1 73 ? 18.051 11.625 -12.687 1.00 97.50 73 GLN A N 1
ATOM 603 C CA . GLN A 1 73 ? 17.285 12.712 -12.065 1.00 97.50 73 GLN A CA 1
ATOM 604 C C . GLN A 1 73 ? 16.031 12.212 -11.329 1.00 97.50 73 GLN A C 1
ATOM 606 O O . GLN A 1 73 ? 15.614 12.808 -10.336 1.00 97.50 73 GLN A O 1
ATOM 611 N N . LEU A 1 74 ? 15.415 11.124 -11.799 1.00 97.69 74 LEU A N 1
ATOM 612 C CA . LEU A 1 74 ? 14.197 10.571 -11.197 1.00 97.69 74 LEU A CA 1
ATOM 613 C C . LEU A 1 74 ? 14.481 9.648 -10.003 1.00 97.69 74 LEU A C 1
ATOM 615 O O . LEU A 1 74 ? 13.647 9.537 -9.101 1.00 97.69 74 LEU A O 1
ATOM 619 N N . GLU A 1 75 ? 15.649 9.012 -9.971 1.00 98.19 75 GLU A N 1
ATOM 620 C CA . GLU A 1 75 ? 16.043 8.029 -8.957 1.00 98.19 75 GLU A CA 1
ATOM 621 C C . GLU A 1 75 ? 16.020 8.560 -7.502 1.00 98.19 75 GLU A C 1
ATOM 623 O O . GLU A 1 75 ? 15.453 7.881 -6.633 1.00 98.19 75 GLU A O 1
ATOM 628 N N . PRO A 1 76 ? 16.495 9.788 -7.198 1.00 97.75 76 PRO A N 1
ATOM 629 C CA . PRO A 1 76 ? 16.354 10.364 -5.861 1.00 97.75 76 PRO A CA 1
ATOM 630 C C . PRO A 1 76 ? 14.888 10.575 -5.469 1.00 97.75 76 PRO A C 1
ATOM 632 O O . PRO A 1 76 ? 14.493 10.295 -4.339 1.00 97.75 76 PRO A O 1
ATOM 635 N N . GLY A 1 77 ? 14.056 11.034 -6.410 1.00 98.00 77 GLY A N 1
ATOM 636 C CA . GLY A 1 77 ? 12.629 11.260 -6.177 1.00 98.00 77 GLY A CA 1
ATOM 637 C C . GLY A 1 77 ? 11.869 9.963 -5.898 1.00 98.00 77 GLY A C 1
ATOM 638 O O . GLY A 1 77 ? 10.993 9.940 -5.031 1.00 98.00 77 GLY A O 1
ATOM 639 N N . LEU A 1 78 ? 12.228 8.881 -6.591 1.00 98.19 78 LEU A N 1
ATOM 640 C CA . LEU A 1 78 ? 11.705 7.542 -6.326 1.00 98.19 78 LEU A CA 1
ATOM 641 C C . LEU A 1 78 ? 12.096 7.074 -4.919 1.00 98.19 78 LEU A C 1
ATOM 643 O O . LEU A 1 78 ? 11.224 6.698 -4.139 1.00 98.19 78 LEU A O 1
ATOM 647 N N . SER A 1 79 ? 13.379 7.187 -4.569 1.00 98.12 79 SER A N 1
ATOM 648 C CA . SER A 1 79 ? 13.905 6.794 -3.254 1.00 98.12 79 SER A CA 1
ATOM 649 C C . SER A 1 79 ? 13.228 7.552 -2.105 1.00 98.12 79 SER A C 1
ATOM 651 O O . SER A 1 79 ? 12.823 6.953 -1.108 1.00 98.12 79 SER A O 1
ATOM 653 N N . LEU A 1 80 ? 13.026 8.865 -2.260 1.00 98.44 80 LEU A N 1
ATOM 654 C CA . LEU A 1 80 ? 12.324 9.690 -1.272 1.00 98.44 80 LEU A CA 1
ATOM 655 C C . LEU A 1 80 ? 10.868 9.257 -1.085 1.00 98.44 80 LEU A C 1
ATOM 657 O O . LEU A 1 80 ? 10.384 9.176 0.044 1.00 98.44 80 LEU A O 1
ATOM 661 N N . ARG A 1 81 ? 10.159 8.966 -2.182 1.00 98.44 81 ARG A N 1
ATOM 662 C CA . ARG A 1 81 ? 8.771 8.487 -2.117 1.00 98.44 81 ARG A CA 1
ATOM 663 C C . ARG A 1 81 ? 8.687 7.115 -1.462 1.00 98.44 81 ARG A C 1
ATOM 665 O O . ARG A 1 81 ? 7.795 6.914 -0.645 1.00 98.44 81 ARG A O 1
ATOM 672 N N . GLN A 1 82 ? 9.621 6.219 -1.771 1.00 98.56 82 GLN A N 1
ATOM 673 C CA . GLN A 1 82 ? 9.703 4.894 -1.160 1.00 98.56 82 GLN A CA 1
ATOM 674 C C . GLN A 1 82 ? 9.849 5.006 0.366 1.00 98.56 82 GLN A C 1
ATOM 676 O O . GLN A 1 82 ? 9.038 4.459 1.108 1.00 98.56 82 GLN A O 1
ATOM 681 N N . SER A 1 83 ? 10.795 5.824 0.838 1.00 98.44 83 SER A N 1
ATOM 682 C CA . SER A 1 83 ? 11.004 6.054 2.275 1.00 98.44 83 SER A CA 1
ATOM 683 C C . SER A 1 83 ? 9.798 6.722 2.956 1.00 98.44 83 SER A C 1
ATOM 685 O O . SER A 1 83 ? 9.430 6.378 4.085 1.00 98.44 83 SER A O 1
ATOM 687 N N . ALA A 1 84 ? 9.133 7.656 2.269 1.00 98.56 84 ALA A N 1
ATOM 688 C CA . ALA A 1 84 ? 7.916 8.280 2.780 1.00 98.56 84 ALA A CA 1
ATOM 689 C C . ALA A 1 84 ? 6.762 7.272 2.921 1.00 98.56 84 ALA A C 1
ATOM 691 O O . ALA A 1 84 ? 6.019 7.340 3.903 1.00 98.56 84 ALA A O 1
ATOM 692 N N . ILE A 1 85 ? 6.623 6.336 1.975 1.00 98.62 85 ILE A N 1
ATOM 693 C CA . ILE A 1 85 ? 5.637 5.250 2.041 1.00 98.62 85 ILE A CA 1
ATOM 694 C C . ILE A 1 85 ? 5.934 4.345 3.238 1.00 98.62 85 ILE A C 1
ATOM 696 O O . ILE A 1 85 ? 5.054 4.171 4.075 1.00 98.62 85 ILE A O 1
ATOM 700 N N . GLU A 1 86 ? 7.172 3.872 3.392 1.00 98.56 86 GLU A N 1
ATOM 701 C CA . GLU A 1 86 ? 7.572 3.009 4.516 1.00 98.56 86 GLU A CA 1
ATOM 702 C C . GLU A 1 86 ? 7.296 3.671 5.875 1.00 98.56 86 GLU A C 1
ATOM 704 O O . GLU A 1 86 ? 6.742 3.060 6.790 1.00 98.56 86 GLU A O 1
ATOM 709 N N . THR A 1 87 ? 7.600 4.966 5.998 1.00 98.62 87 THR A N 1
ATOM 710 C CA . THR A 1 87 ? 7.309 5.734 7.217 1.00 98.62 87 THR A CA 1
ATOM 711 C C . THR A 1 87 ? 5.803 5.800 7.491 1.00 98.62 87 THR A C 1
ATOM 713 O O . THR A 1 87 ? 5.362 5.685 8.637 1.00 98.62 87 THR A O 1
ATOM 716 N N . LYS A 1 88 ? 4.982 5.990 6.451 1.00 98.56 88 LYS A N 1
ATOM 717 C CA . LYS A 1 88 ? 3.520 6.031 6.586 1.00 98.56 88 LYS A CA 1
ATOM 718 C C . LYS A 1 88 ? 2.933 4.668 6.931 1.00 98.56 88 LYS A C 1
ATOM 720 O O . LYS A 1 88 ? 2.001 4.614 7.730 1.00 98.56 88 LYS A O 1
ATOM 725 N N . GLU A 1 89 ? 3.486 3.590 6.394 1.00 98.50 89 GLU A N 1
ATOM 726 C CA . GLU A 1 89 ? 3.096 2.223 6.741 1.00 98.50 89 GLU A CA 1
ATOM 727 C C . GLU A 1 89 ? 3.377 1.923 8.216 1.00 98.50 89 GLU A C 1
ATOM 729 O O . GLU A 1 89 ? 2.490 1.437 8.921 1.00 98.50 89 GLU A O 1
ATOM 734 N N . GLN A 1 90 ? 4.548 2.314 8.725 1.00 98.38 90 GLN A N 1
ATOM 735 C CA . GLN A 1 90 ? 4.878 2.189 10.150 1.00 98.38 90 GLN A CA 1
ATOM 736 C C . GLN A 1 90 ? 3.924 3.002 11.039 1.00 98.38 90 GLN A C 1
ATOM 738 O O . GLN A 1 90 ? 3.430 2.498 12.049 1.00 98.38 90 GLN A O 1
ATOM 743 N N . GLN A 1 91 ? 3.611 4.246 10.655 1.00 98.38 91 GLN A N 1
ATOM 744 C CA . GLN A 1 91 ? 2.638 5.078 11.376 1.00 98.38 91 GLN A CA 1
ATOM 745 C C . GLN A 1 91 ? 1.245 4.436 11.400 1.00 98.38 91 GLN A C 1
ATOM 747 O O . GLN A 1 91 ? 0.577 4.439 12.434 1.00 98.38 91 GLN A O 1
ATOM 752 N N . LEU A 1 92 ? 0.808 3.871 10.273 1.00 98.44 92 LEU A N 1
ATOM 753 C CA . LEU A 1 92 ? -0.483 3.199 10.166 1.00 98.44 92 LEU A CA 1
ATOM 754 C C . LEU A 1 92 ? -0.553 1.975 11.086 1.00 98.44 92 LEU A C 1
ATOM 756 O O . LEU A 1 92 ? -1.579 1.755 11.731 1.00 98.44 92 LEU A O 1
ATOM 760 N N . GLU A 1 93 ? 0.522 1.193 11.161 1.00 98.31 93 GLU A N 1
ATOM 761 C CA . GLU A 1 93 ? 0.583 0.014 12.024 1.00 98.31 93 GLU A CA 1
ATOM 762 C C . GLU A 1 93 ? 0.461 0.390 13.505 1.00 98.31 93 GLU A C 1
ATOM 764 O O . GLU A 1 93 ? -0.349 -0.192 14.228 1.00 98.31 93 GLU A O 1
ATOM 769 N N . MET A 1 94 ? 1.154 1.446 13.939 1.00 97.94 94 MET A N 1
ATOM 770 C CA . MET A 1 94 ? 1.027 1.968 15.305 1.00 97.94 94 MET A CA 1
ATOM 771 C C . MET A 1 94 ? -0.411 2.389 15.634 1.00 97.94 94 MET A C 1
ATOM 773 O O . MET A 1 94 ? -0.955 1.991 16.664 1.00 97.94 94 MET A O 1
ATOM 777 N N . VAL A 1 95 ? -1.073 3.115 14.727 1.00 98.06 95 VAL A N 1
ATOM 778 C CA . VAL A 1 95 ? -2.473 3.538 14.913 1.00 98.06 95 VAL A CA 1
ATOM 779 C C . VAL A 1 95 ? -3.423 2.338 14.992 1.00 98.06 95 VAL A C 1
ATOM 781 O O . VAL A 1 95 ? -4.365 2.344 15.789 1.00 98.06 95 VAL A O 1
ATOM 784 N N . LYS A 1 96 ? -3.194 1.285 14.197 1.00 97.88 96 LYS A N 1
ATOM 785 C CA . LYS A 1 96 ? -3.998 0.054 14.267 1.00 97.88 96 LYS A CA 1
ATOM 786 C C . LYS A 1 96 ? -3.848 -0.640 15.617 1.00 97.88 96 LYS A C 1
ATOM 788 O O . LYS A 1 96 ? -4.862 -1.061 16.182 1.00 97.88 96 LYS A O 1
ATOM 793 N N . LEU A 1 97 ? -2.620 -0.737 16.130 1.00 98.00 97 LEU A N 1
ATOM 794 C CA . LEU A 1 97 ? -2.330 -1.331 17.435 1.00 98.00 97 LEU A CA 1
ATOM 795 C C . LEU A 1 97 ? -2.994 -0.543 18.566 1.00 98.00 97 LEU A C 1
ATOM 797 O O . LEU A 1 97 ? -3.672 -1.136 19.405 1.00 98.00 97 LEU A O 1
ATOM 801 N N . ASP A 1 98 ? -2.878 0.783 18.558 1.00 97.94 98 ASP A N 1
ATOM 802 C CA . ASP A 1 98 ? -3.526 1.636 19.557 1.00 97.94 98 ASP A CA 1
ATOM 803 C C . ASP A 1 98 ? -5.054 1.536 19.479 1.00 97.94 98 ASP A C 1
ATOM 805 O O . ASP A 1 98 ? -5.729 1.393 20.501 1.00 97.94 98 ASP A O 1
ATOM 809 N N . GLY A 1 99 ? -5.613 1.499 18.267 1.00 97.94 99 GLY A N 1
ATOM 810 C CA . GLY A 1 99 ? -7.039 1.265 18.059 1.00 97.94 99 GLY A CA 1
ATOM 811 C C . GLY A 1 99 ? -7.505 -0.098 18.583 1.00 97.94 99 GLY A C 1
ATOM 812 O O . GLY A 1 99 ? -8.587 -0.197 19.165 1.00 97.94 99 GLY A O 1
ATOM 813 N N . ALA A 1 100 ? -6.705 -1.154 18.407 1.00 98.06 100 ALA A N 1
ATOM 814 C CA . ALA A 1 100 ? -6.995 -2.482 18.947 1.00 98.06 100 ALA A CA 1
ATOM 815 C C . ALA A 1 100 ? -6.958 -2.488 20.481 1.00 98.06 100 ALA A C 1
ATOM 817 O O . ALA A 1 100 ? -7.930 -2.911 21.110 1.00 98.06 100 ALA A O 1
ATOM 818 N N . ARG A 1 101 ? -5.909 -1.914 21.081 1.00 97.88 101 ARG A N 1
ATOM 819 C CA . ARG A 1 101 ? -5.777 -1.764 22.540 1.00 97.88 101 ARG A CA 1
ATOM 820 C C . ARG A 1 101 ? -6.932 -0.971 23.144 1.00 97.88 101 ARG A C 1
ATOM 822 O O . ARG A 1 101 ? -7.462 -1.359 24.184 1.00 97.88 101 ARG A O 1
ATOM 829 N N . GLY A 1 102 ? -7.353 0.108 22.483 1.00 97.94 102 GLY A N 1
ATOM 830 C CA . GLY A 1 102 ? -8.502 0.910 22.900 1.00 97.94 102 GLY A CA 1
ATOM 831 C C . GLY A 1 102 ? -9.799 0.100 22.911 1.00 97.94 102 GLY A C 1
ATOM 832 O O . GLY A 1 102 ? -10.525 0.106 23.905 1.00 97.94 102 GLY A O 1
ATOM 833 N N . ARG A 1 103 ? -10.069 -0.670 21.846 1.00 97.88 103 ARG A N 1
ATOM 834 C CA . ARG A 1 103 ? -11.242 -1.562 21.791 1.00 97.88 103 ARG A CA 1
ATOM 835 C C . ARG A 1 103 ? -11.210 -2.620 22.892 1.00 97.88 103 ARG A C 1
ATOM 837 O O . ARG A 1 103 ? -12.226 -2.843 23.546 1.00 97.88 103 ARG A O 1
ATOM 844 N N . GLU A 1 104 ? -10.058 -3.237 23.135 1.00 97.81 104 GLU A N 1
ATOM 845 C CA . GLU A 1 104 ? -9.895 -4.217 24.213 1.00 97.81 104 GLU A CA 1
ATOM 846 C C . GLU A 1 104 ? -10.121 -3.607 25.599 1.00 97.81 104 GLU A C 1
ATOM 848 O O . GLU A 1 104 ? -10.754 -4.236 26.447 1.00 97.81 104 GLU A O 1
ATOM 853 N N . ALA A 1 105 ? -9.628 -2.389 25.842 1.00 98.06 105 ALA A N 1
ATOM 854 C CA . ALA A 1 105 ? -9.840 -1.683 27.103 1.00 98.06 105 ALA A CA 1
ATOM 855 C C . ALA A 1 105 ? -11.332 -1.412 27.348 1.00 98.06 105 ALA A C 1
ATOM 857 O O . ALA A 1 105 ? -11.846 -1.768 28.407 1.00 98.06 105 ALA A O 1
ATOM 858 N N . VAL A 1 106 ? -12.041 -0.894 26.339 1.00 98.12 106 VAL A N 1
ATOM 859 C CA . VAL A 1 106 ? -13.492 -0.651 26.412 1.00 98.12 106 VAL A CA 1
ATOM 860 C C . VAL A 1 106 ? -14.258 -1.946 26.669 1.00 98.12 106 VAL A C 1
ATOM 862 O O . VAL A 1 106 ? -15.171 -1.975 27.495 1.00 98.12 106 VAL A O 1
ATOM 865 N N . MET A 1 107 ? -13.896 -3.035 25.989 1.00 97.56 107 MET A N 1
ATOM 866 C CA . MET A 1 107 ? -14.535 -4.329 26.218 1.00 97.56 107 MET A CA 1
ATOM 867 C C . MET A 1 107 ? -14.295 -4.817 27.646 1.00 97.56 107 MET A C 1
ATOM 869 O O . MET A 1 107 ? -15.252 -5.206 28.312 1.00 97.56 107 MET A O 1
ATOM 873 N N . ARG A 1 108 ? -13.062 -4.755 28.158 1.00 97.81 108 ARG A N 1
ATOM 874 C CA . ARG A 1 108 ? -12.754 -5.147 29.543 1.00 97.81 108 ARG A CA 1
ATOM 875 C C . ARG A 1 108 ? -13.540 -4.330 30.566 1.00 97.81 108 ARG A C 1
ATOM 877 O O . ARG A 1 108 ? -14.109 -4.904 31.492 1.00 97.81 108 ARG A O 1
ATOM 884 N N . GLU A 1 109 ? -13.619 -3.018 30.380 1.00 97.25 109 GLU A N 1
ATOM 885 C CA . GLU A 1 109 ? -14.370 -2.134 31.271 1.00 97.25 109 GLU A CA 1
ATOM 886 C C . GLU A 1 109 ? -15.872 -2.435 31.241 1.00 97.25 109 GLU A C 1
ATOM 888 O O . GLU A 1 109 ? -16.492 -2.561 32.295 1.00 97.25 109 GLU A O 1
ATOM 893 N N . ARG A 1 110 ? -16.456 -2.655 30.055 1.00 97.00 110 ARG A N 1
ATOM 894 C CA . ARG A 1 110 ? -17.864 -3.065 29.925 1.00 97.00 110 ARG A CA 1
ATOM 895 C C . ARG A 1 110 ? -18.164 -4.342 30.702 1.00 97.00 110 ARG A C 1
ATOM 897 O O . ARG A 1 110 ? -19.129 -4.359 31.460 1.00 97.00 110 ARG A O 1
ATOM 904 N N . HIS A 1 111 ? -17.324 -5.369 30.564 1.00 97.31 111 HIS A N 1
ATOM 905 C CA . HIS A 1 111 ? -17.482 -6.616 31.317 1.00 97.31 111 HIS A CA 1
ATOM 906 C C . HIS A 1 111 ? -17.351 -6.389 32.828 1.00 97.31 111 HIS A C 1
ATOM 908 O O . HIS A 1 111 ? -18.116 -6.957 33.605 1.00 97.31 111 HIS A O 1
ATOM 914 N N . SER A 1 112 ? -16.418 -5.532 33.257 1.00 96.81 112 SER A N 1
ATOM 915 C CA . SER A 1 112 ? -16.256 -5.175 34.671 1.00 96.81 112 SER A CA 1
ATOM 916 C C . SER A 1 112 ? -17.498 -4.467 35.226 1.00 96.81 112 SER A 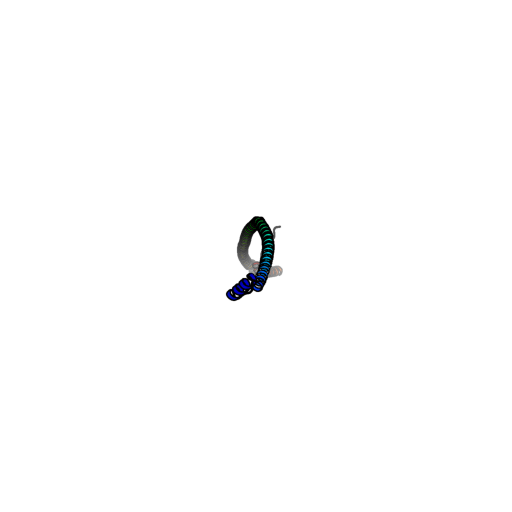C 1
ATOM 918 O O . SER A 1 112 ? -18.040 -4.882 36.251 1.00 96.81 112 SER A O 1
ATOM 920 N N . ILE A 1 113 ? -18.012 -3.458 34.517 1.00 95.56 113 ILE A N 1
ATOM 921 C CA . ILE A 1 113 ? -19.235 -2.733 34.889 1.00 95.56 113 ILE A CA 1
ATOM 922 C C . ILE A 1 113 ? -20.435 -3.679 34.921 1.00 95.56 113 ILE A C 1
ATOM 924 O O . ILE A 1 113 ? -21.265 -3.596 35.824 1.00 95.56 113 ILE A O 1
ATOM 928 N N . GLU A 1 114 ? -20.553 -4.580 33.949 1.00 95.12 114 GLU A N 1
ATOM 929 C CA . GLU A 1 114 ? -21.639 -5.554 33.903 1.00 95.12 114 GLU A CA 1
ATOM 930 C C . GLU A 1 114 ? -21.585 -6.528 35.085 1.00 95.12 114 GLU A C 1
ATOM 932 O O . GLU A 1 114 ? -22.618 -6.774 35.716 1.00 95.12 114 GLU A O 1
ATOM 937 N N . ALA A 1 115 ? -20.390 -6.997 35.455 1.00 95.81 115 ALA A N 1
ATOM 938 C CA . ALA A 1 115 ? -20.191 -7.815 36.646 1.00 95.81 115 ALA A CA 1
ATOM 939 C C . ALA A 1 115 ? -20.620 -7.068 37.920 1.00 95.81 115 ALA A C 1
ATOM 941 O O . ALA A 1 115 ? -21.385 -7.614 38.715 1.00 95.81 115 ALA A O 1
ATOM 942 N N . VAL A 1 116 ? -20.221 -5.802 38.082 1.00 95.12 116 VAL A N 1
ATOM 943 C CA . VAL A 1 116 ? -20.640 -4.964 39.222 1.00 95.12 116 VAL A CA 1
ATOM 944 C C . VAL A 1 116 ? -22.154 -4.732 39.224 1.00 95.12 116 VAL A C 1
ATOM 946 O O . VAL A 1 116 ? -22.809 -4.845 40.256 1.00 95.12 116 VAL A O 1
ATOM 949 N N . ARG A 1 117 ? -22.763 -4.452 38.068 1.00 91.38 117 ARG A N 1
ATOM 950 C CA . ARG A 1 117 ? -24.224 -4.294 37.969 1.00 91.38 117 ARG A CA 1
ATOM 951 C C . ARG A 1 117 ? -24.950 -5.571 38.373 1.00 91.38 117 ARG A C 1
ATOM 953 O O . ARG A 1 117 ? -25.985 -5.497 39.031 1.00 91.38 117 ARG A O 1
ATOM 960 N N . LYS A 1 118 ? -24.429 -6.736 37.987 1.00 91.94 118 LYS A N 1
ATOM 961 C CA . LYS A 1 118 ? -24.994 -8.029 38.375 1.00 91.94 118 LYS A CA 1
ATOM 962 C C . LYS A 1 118 ? -24.932 -8.228 39.889 1.00 91.94 118 LYS A C 1
ATOM 964 O O . LYS A 1 118 ? -25.967 -8.527 40.480 1.00 91.94 118 LYS A O 1
ATOM 969 N N . THR A 1 119 ? -23.781 -7.990 40.520 1.00 93.94 119 THR A N 1
ATOM 970 C CA . THR A 1 119 ? -23.644 -8.155 41.977 1.00 93.94 119 THR A CA 1
ATOM 971 C C . THR A 1 119 ? -24.550 -7.197 42.752 1.00 93.94 119 THR A C 1
ATOM 973 O O . THR A 1 119 ? -25.225 -7.622 43.686 1.00 93.94 119 THR A O 1
ATOM 976 N N . VAL A 1 120 ? -24.659 -5.934 42.325 1.00 91.38 120 VAL A N 1
ATOM 977 C CA . VAL A 1 120 ? -25.571 -4.952 42.941 1.00 91.38 120 VAL A CA 1
ATOM 978 C C . VAL A 1 120 ? -27.032 -5.396 42.834 1.00 91.38 120 VAL A C 1
ATOM 980 O O . VAL A 1 120 ? -27.766 -5.337 43.823 1.00 91.38 120 VAL A O 1
ATOM 983 N N . ARG A 1 121 ? -27.469 -5.874 41.660 1.00 88.31 121 ARG A N 1
ATOM 984 C CA . ARG A 1 121 ? -28.840 -6.384 41.472 1.00 88.31 121 ARG A CA 1
ATOM 985 C C . ARG A 1 121 ? -29.119 -7.602 42.349 1.00 88.31 121 ARG A C 1
ATOM 987 O O . ARG A 1 121 ? -30.194 -7.693 42.940 1.00 88.31 121 ARG A O 1
ATOM 994 N N . GLU A 1 122 ? -28.171 -8.529 42.444 1.00 91.19 122 GLU A N 1
ATOM 995 C CA . GLU A 1 122 ? -28.306 -9.721 43.285 1.00 91.19 122 GLU A CA 1
ATOM 996 C C . GLU A 1 122 ? -28.436 -9.357 44.766 1.00 91.19 122 GLU A C 1
ATOM 998 O O . GLU A 1 122 ? -29.315 -9.891 45.449 1.00 91.19 122 GLU A O 1
ATOM 1003 N N . GLU A 1 123 ? -27.624 -8.415 45.248 1.00 92.75 123 GLU A N 1
ATOM 1004 C CA . GLU A 1 123 ? -27.667 -7.950 46.634 1.00 92.75 123 GLU A CA 1
ATOM 1005 C C . GLU A 1 123 ? -28.981 -7.223 46.952 1.00 92.75 123 GLU A C 1
ATOM 1007 O O . GLU A 1 123 ? -29.648 -7.547 47.935 1.00 92.75 123 GLU A O 1
ATOM 1012 N N . ARG A 1 124 ? -29.453 -6.339 46.064 1.00 90.44 124 ARG A N 1
ATOM 1013 C CA . ARG A 1 124 ? -30.784 -5.710 46.186 1.00 90.44 124 ARG A CA 1
ATOM 1014 C C . ARG A 1 124 ? -31.901 -6.748 46.249 1.00 90.44 124 ARG A C 1
ATOM 1016 O O . ARG A 1 124 ? -32.788 -6.658 47.096 1.00 90.44 124 ARG A O 1
ATOM 1023 N N . CYS A 1 125 ? -31.857 -7.767 45.389 1.00 90.44 125 CYS A N 1
ATOM 1024 C CA . CYS A 1 125 ? -32.836 -8.853 45.418 1.00 90.44 125 CYS A CA 1
ATOM 1025 C C . CYS A 1 125 ? -32.809 -9.613 46.753 1.00 90.44 125 CYS A C 1
ATOM 1027 O O . CYS A 1 125 ? -33.863 -10.023 47.243 1.00 90.44 125 CYS A O 1
ATOM 1029 N N . ARG A 1 126 ? -31.628 -9.812 47.356 1.00 92.56 126 ARG A N 1
ATOM 1030 C CA . ARG A 1 126 ? -31.497 -10.423 48.690 1.00 92.56 126 ARG A CA 1
ATOM 1031 C C . ARG A 1 126 ? -32.118 -9.540 49.768 1.00 92.56 126 ARG A C 1
ATOM 1033 O O . ARG A 1 126 ? -32.934 -10.044 50.537 1.00 92.56 126 ARG A O 1
ATOM 1040 N N . GLN A 1 127 ? -31.817 -8.244 49.768 1.00 91.88 127 GLN A N 1
ATOM 1041 C CA . GLN A 1 127 ? -32.390 -7.283 50.716 1.00 91.88 127 GLN A CA 1
ATOM 1042 C C . GLN A 1 127 ? -33.918 -7.225 50.618 1.00 91.88 127 GLN A C 1
ATOM 1044 O O . GLN A 1 127 ? -34.611 -7.330 51.627 1.00 91.88 127 GLN A O 1
ATOM 1049 N N . ARG A 1 128 ? -34.471 -7.154 49.401 1.00 92.94 128 ARG A N 1
ATOM 1050 C CA . ARG A 1 128 ? -35.928 -7.165 49.192 1.00 92.94 128 ARG A CA 1
ATOM 1051 C C . ARG A 1 128 ? -36.569 -8.454 49.697 1.00 92.94 128 ARG A C 1
ATOM 1053 O O . ARG A 1 128 ? -37.619 -8.395 50.326 1.00 92.94 128 ARG A O 1
ATOM 1060 N N . ARG A 1 129 ? -35.933 -9.614 49.483 1.00 94.06 129 ARG A N 1
ATOM 1061 C CA . ARG A 1 129 ? -36.399 -10.889 50.057 1.00 94.06 129 ARG A CA 1
ATOM 1062 C C . ARG A 1 129 ? -36.424 -10.856 51.587 1.00 94.06 129 ARG A C 1
ATOM 1064 O O . ARG A 1 129 ? -37.401 -11.317 52.168 1.00 94.06 129 ARG A O 1
ATOM 1071 N N . GLN A 1 130 ? -35.396 -10.295 52.224 1.00 95.38 130 GLN A N 1
ATOM 1072 C CA . GLN A 1 130 ? -35.352 -10.138 53.682 1.00 95.38 130 GLN A CA 1
ATOM 1073 C C . GLN A 1 130 ? -36.462 -9.208 54.190 1.00 95.38 130 GLN A C 1
ATOM 1075 O O . GLN A 1 130 ? -37.178 -9.575 55.116 1.00 95.38 130 GLN A O 1
ATOM 1080 N N . TRP A 1 131 ? -36.667 -8.054 53.548 1.00 94.94 131 TRP A N 1
ATOM 1081 C CA . TRP A 1 131 ? -37.749 -7.125 53.898 1.00 94.94 131 TRP A CA 1
ATOM 1082 C C . TRP A 1 131 ? -39.132 -7.758 53.740 1.00 94.94 131 TRP A C 1
ATOM 1084 O O . TRP A 1 131 ? -39.965 -7.654 54.633 1.00 94.94 131 TRP A O 1
ATOM 1094 N N . ILE A 1 132 ? -39.372 -8.470 52.637 1.00 94.62 132 ILE A N 1
ATOM 1095 C CA . ILE A 1 132 ? -40.629 -9.200 52.417 1.00 94.62 132 ILE A CA 1
ATOM 1096 C C . ILE A 1 132 ? -40.865 -10.225 53.528 1.00 94.62 132 ILE A C 1
ATOM 1098 O O . ILE A 1 132 ? -41.994 -10.370 53.990 1.00 94.62 132 ILE A O 1
ATOM 1102 N N . HIS A 1 133 ? -39.819 -10.934 53.955 1.00 95.25 133 HIS A N 1
ATOM 1103 C CA . HIS A 1 133 ? -39.927 -11.900 55.043 1.00 95.25 133 HIS A CA 1
ATOM 1104 C C . HIS A 1 133 ? -40.336 -11.222 56.357 1.00 95.25 133 HIS A C 1
ATOM 1106 O O . HIS A 1 133 ? -41.301 -11.655 56.978 1.00 95.25 133 HIS A O 1
ATOM 1112 N N . GLN A 1 134 ? -39.692 -10.107 56.716 1.00 94.50 134 GLN A N 1
ATOM 1113 C CA . GLN A 1 134 ? -40.037 -9.324 57.909 1.00 94.50 134 GLN A CA 1
ATOM 1114 C C . GLN A 1 134 ? -41.474 -8.786 57.863 1.00 94.50 134 GLN A C 1
ATOM 1116 O O . GLN A 1 134 ? -42.199 -8.882 58.851 1.00 94.50 134 GLN A O 1
ATOM 1121 N N . ILE A 1 135 ? -41.919 -8.272 56.710 1.00 93.69 135 ILE A N 1
ATOM 1122 C CA . ILE A 1 135 ? -43.298 -7.791 56.533 1.00 93.69 135 ILE A CA 1
ATOM 1123 C C . ILE A 1 135 ? -44.292 -8.938 56.719 1.00 93.69 135 ILE A C 1
ATOM 1125 O O . ILE A 1 135 ? -45.296 -8.763 57.401 1.00 93.69 135 ILE A O 1
ATOM 1129 N N . LYS A 1 136 ? -44.010 -10.125 56.168 1.00 93.00 136 LYS A N 1
ATOM 1130 C CA . LYS A 1 136 ? -44.862 -11.307 56.365 1.00 93.00 136 LYS A CA 1
ATOM 1131 C C . LYS A 1 136 ? -44.933 -11.731 57.831 1.00 93.00 136 LYS A C 1
ATOM 1133 O O . LYS A 1 136 ? -46.018 -12.017 58.321 1.00 93.00 136 LYS A O 1
ATOM 1138 N N . GLU A 1 137 ? -43.808 -11.732 58.545 1.00 93.56 137 GLU A N 1
ATOM 1139 C CA . GLU A 1 137 ? -43.797 -12.022 59.985 1.00 93.56 137 GLU A CA 1
ATOM 1140 C C . GLU A 1 137 ? -44.615 -11.003 60.791 1.00 93.56 137 GLU A C 1
ATOM 1142 O O . GLU A 1 137 ? -45.331 -11.381 61.717 1.00 93.56 137 GLU A O 1
ATOM 1147 N N . MET A 1 138 ? -44.533 -9.713 60.448 1.00 92.19 138 MET A N 1
ATOM 1148 C CA . MET A 1 138 ? -45.342 -8.665 61.079 1.00 92.19 138 MET A CA 1
ATOM 1149 C C . MET A 1 138 ? -46.832 -8.818 60.759 1.00 92.19 138 MET A C 1
ATOM 1151 O O . MET A 1 138 ? -47.663 -8.757 61.665 1.00 92.19 138 MET A O 1
ATOM 1155 N N . ASN A 1 139 ? -47.165 -9.058 59.490 1.00 92.06 139 ASN A N 1
ATOM 1156 C CA . ASN A 1 139 ? -48.531 -9.266 59.021 1.00 92.06 139 ASN A CA 1
ATOM 1157 C C . ASN A 1 139 ? -49.182 -10.482 59.689 1.00 92.06 139 ASN A C 1
ATOM 1159 O O . ASN A 1 139 ? -50.348 -10.404 60.057 1.00 92.06 139 ASN A O 1
ATOM 1163 N N . ALA A 1 140 ? -48.435 -11.566 59.921 1.00 90.00 140 ALA A N 1
ATOM 1164 C CA . ALA A 1 140 ? -48.934 -12.740 60.637 1.00 90.00 140 ALA A CA 1
ATOM 1165 C C . ALA A 1 140 ? -49.288 -12.434 62.106 1.00 90.00 140 ALA A C 1
ATOM 1167 O O . ALA A 1 140 ? -50.283 -12.940 62.620 1.00 90.00 140 ALA A O 1
ATOM 1168 N N . LYS A 1 141 ? -48.513 -11.562 62.767 1.00 89.25 141 LYS A N 1
ATOM 1169 C CA . LYS A 1 141 ? -48.740 -11.151 64.165 1.00 89.25 141 LYS A CA 1
ATOM 1170 C C . LYS A 1 141 ? -49.861 -10.121 64.320 1.00 89.25 141 LYS A C 1
ATOM 1172 O O . LYS A 1 141 ? -50.397 -9.970 65.414 1.00 89.25 141 LYS A O 1
ATOM 1177 N N . SER A 1 142 ? -50.211 -9.380 63.268 1.00 84.25 142 SER A N 1
ATOM 1178 C CA . SER A 1 142 ? -51.210 -8.305 63.352 1.00 84.25 142 SER A CA 1
ATOM 1179 C C . SER A 1 142 ? -52.618 -8.818 63.725 1.00 84.25 142 SER A C 1
ATOM 1181 O O . SER A 1 142 ? -53.182 -8.298 64.687 1.00 84.25 142 SER A O 1
ATOM 1183 N N . PRO A 1 143 ? -53.163 -9.887 63.107 1.00 80.06 143 PRO A N 1
ATOM 1184 C CA . PRO A 1 143 ? -54.411 -10.511 63.552 1.00 80.06 143 PRO A CA 1
ATOM 1185 C C . PRO A 1 143 ? -54.316 -11.124 64.955 1.00 80.06 143 PRO A C 1
ATOM 1187 O O . PRO A 1 143 ? -55.283 -11.092 65.714 1.00 80.06 143 PRO A O 1
ATOM 1190 N N . GLU A 1 144 ? -53.149 -11.667 65.325 1.00 80.06 144 GLU A N 1
ATOM 1191 C CA . GLU A 1 144 ? -52.915 -12.242 66.656 1.00 80.06 144 GLU A CA 1
ATOM 1192 C C . GLU A 1 144 ? -52.975 -11.193 67.769 1.00 80.06 144 GLU A C 1
ATOM 1194 O O . GLU A 1 144 ? -53.365 -11.531 68.878 1.00 80.06 144 GLU A O 1
ATOM 1199 N N . GLN A 1 145 ? -52.652 -9.929 67.488 1.00 79.19 145 GLN A N 1
ATOM 1200 C CA . GLN A 1 145 ? -52.799 -8.830 68.451 1.00 79.19 145 GLN A CA 1
ATOM 1201 C C . GLN A 1 145 ? -54.257 -8.399 68.646 1.00 79.19 145 GLN A C 1
ATOM 1203 O O . GLN A 1 145 ? -54.606 -7.883 69.705 1.00 79.19 145 GLN A O 1
ATOM 1208 N N . VAL A 1 146 ? -55.119 -8.625 67.652 1.00 79.38 146 VAL A N 1
ATOM 1209 C CA . VAL A 1 146 ? -56.553 -8.294 67.728 1.00 79.38 146 VAL A CA 1
ATOM 1210 C C . VAL A 1 146 ? -57.363 -9.435 68.361 1.00 79.38 146 VAL A C 1
ATOM 1212 O O . VAL A 1 146 ? -58.384 -9.203 69.008 1.00 79.38 146 VAL A O 1
ATOM 1215 N N . ARG A 1 147 ? -56.871 -10.676 68.266 1.00 79.38 147 ARG A N 1
ATOM 1216 C CA . ARG A 1 147 ? -57.518 -11.889 68.795 1.00 79.38 147 ARG A CA 1
ATOM 1217 C C . ARG A 1 147 ? -57.848 -11.849 70.304 1.00 79.38 147 ARG A C 1
ATOM 1219 O O . ARG A 1 147 ? -58.962 -12.250 70.640 1.00 79.38 147 ARG A O 1
ATOM 1226 N N . PRO A 1 148 ? -56.982 -11.351 71.212 1.00 80.88 148 PRO A N 1
ATOM 1227 C CA . PRO A 1 148 ? -57.286 -11.261 72.640 1.00 80.88 148 PRO A CA 1
ATOM 1228 C C . PRO A 1 148 ? -58.479 -10.354 72.936 1.00 80.88 148 PRO A C 1
ATOM 1230 O O . PRO A 1 148 ? -59.279 -10.684 73.803 1.00 80.88 148 PRO A O 1
ATOM 1233 N N . LEU A 1 149 ? -58.660 -9.266 72.176 1.00 76.12 149 LEU A N 1
ATOM 1234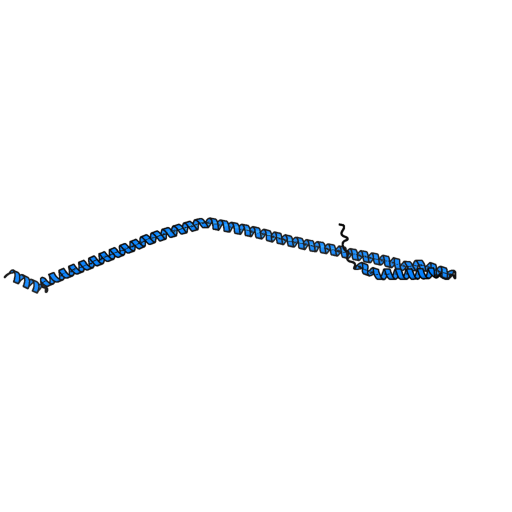 C CA . LEU A 1 149 ? -59.812 -8.370 72.330 1.00 76.12 149 LEU A CA 1
ATOM 1235 C C . LEU A 1 149 ? -61.119 -9.097 71.989 1.00 76.12 149 LEU A C 1
ATOM 1237 O O . LEU A 1 149 ? -62.118 -8.967 72.694 1.00 76.12 149 LEU A O 1
ATOM 1241 N N . ALA A 1 150 ? -61.107 -9.924 70.942 1.00 74.56 150 ALA A N 1
ATOM 1242 C CA . ALA A 1 150 ? -62.246 -10.769 70.593 1.00 74.56 150 ALA A CA 1
ATOM 1243 C C . ALA A 1 150 ? -62.503 -11.880 71.636 1.00 74.56 150 ALA A C 1
ATOM 1245 O O . ALA A 1 150 ? -63.653 -12.247 71.886 1.00 74.56 150 ALA A O 1
ATOM 1246 N N . GLU A 1 151 ? -61.455 -12.425 72.261 1.00 79.06 151 GLU A N 1
ATOM 1247 C CA . GLU A 1 151 ? -61.567 -13.431 73.326 1.00 79.06 151 GLU A CA 1
ATOM 1248 C C . GLU A 1 151 ? -62.053 -12.847 74.661 1.00 79.06 151 GLU A C 1
ATOM 1250 O O . GLU A 1 151 ? -62.849 -13.487 75.350 1.00 79.06 151 GLU A O 1
ATOM 1255 N N . GLU A 1 152 ? -61.634 -11.633 75.021 1.00 78.25 152 GLU A N 1
ATOM 1256 C CA . GLU A 1 152 ? -62.118 -10.913 76.204 1.00 78.25 152 GLU A CA 1
ATOM 1257 C C . GLU A 1 152 ? -63.600 -10.552 76.082 1.00 78.25 152 GLU A C 1
ATOM 1259 O O . GLU A 1 152 ? -64.364 -10.812 77.012 1.00 78.25 152 GLU A O 1
ATOM 1264 N N . ARG A 1 153 ? -64.051 -10.087 74.907 1.00 74.12 153 ARG A N 1
ATOM 1265 C CA . ARG A 1 153 ? -65.486 -9.865 74.637 1.00 74.12 153 ARG A CA 1
ATOM 1266 C C . ARG A 1 153 ? -66.312 -11.135 74.844 1.00 74.12 153 ARG A C 1
ATOM 1268 O O . ARG A 1 153 ? -67.350 -11.104 75.503 1.00 74.12 153 ARG A O 1
ATOM 1275 N N . LYS A 1 154 ? -65.821 -12.281 74.352 1.00 75.94 154 LYS A N 1
ATOM 1276 C CA . LYS A 1 154 ? -66.474 -13.586 74.564 1.00 75.94 154 LYS A CA 1
ATOM 1277 C C . LYS A 1 154 ? -66.556 -13.966 76.042 1.00 75.94 154 LYS A C 1
ATOM 1279 O O . LYS A 1 154 ? -67.574 -14.516 76.453 1.00 75.94 154 LYS A O 1
ATOM 1284 N N . LYS A 1 155 ? -65.516 -13.683 76.836 1.00 81.25 155 LYS A N 1
ATOM 1285 C CA . LYS A 1 155 ? -65.512 -13.933 78.290 1.00 81.25 155 LYS A CA 1
ATOM 1286 C C . LYS A 1 155 ? -66.483 -13.020 79.044 1.00 81.25 155 LYS A C 1
ATOM 1288 O O . LYS A 1 155 ? -67.091 -13.475 80.007 1.00 81.25 155 LYS A O 1
ATOM 1293 N N . ASN A 1 156 ? -66.660 -11.783 78.583 1.00 81.19 156 ASN A N 1
ATOM 1294 C CA . ASN A 1 156 ? -67.563 -10.798 79.184 1.00 81.19 156 ASN A CA 1
ATOM 1295 C C . ASN A 1 156 ? -69.017 -10.892 78.671 1.00 81.19 156 ASN A C 1
ATOM 1297 O O . ASN A 1 156 ? -69.857 -10.098 79.086 1.00 81.19 156 ASN A O 1
ATOM 1301 N N . CYS A 1 157 ? -69.338 -11.858 77.794 1.00 74.88 157 CYS A N 1
ATOM 1302 C CA . CYS A 1 157 ? -70.640 -11.999 77.118 1.00 74.88 157 CYS A CA 1
ATOM 1303 C C . CYS A 1 157 ? -71.055 -10.776 76.270 1.00 74.88 157 CYS A C 1
ATOM 1305 O O . CYS A 1 157 ? -72.241 -10.570 76.006 1.00 74.88 157 CYS A O 1
ATOM 1307 N N . GLU A 1 158 ? -70.089 -9.978 75.817 1.00 75.44 158 GLU A N 1
ATOM 1308 C CA . GLU A 1 158 ? -70.310 -8.792 74.990 1.00 75.44 158 GLU A CA 1
ATOM 1309 C C . GLU A 1 158 ? -70.296 -9.168 73.498 1.00 75.44 158 GLU A C 1
ATOM 1311 O O . GLU A 1 158 ? -69.445 -9.934 73.040 1.00 75.44 158 GLU A O 1
ATOM 1316 N N . GLN A 1 159 ? -71.244 -8.637 72.716 1.00 74.31 159 GLN A N 1
ATOM 1317 C CA . GLN A 1 159 ? -71.229 -8.788 71.257 1.00 74.31 159 GLN A CA 1
ATOM 1318 C C . GLN A 1 159 ? -70.289 -7.761 70.627 1.00 74.31 159 GLN A C 1
ATOM 1320 O O . GLN A 1 159 ? -70.296 -6.592 71.012 1.00 74.31 159 GLN A O 1
ATOM 1325 N N . ALA A 1 160 ? -69.527 -8.191 69.619 1.00 73.62 160 ALA A N 1
ATOM 1326 C CA . ALA A 1 160 ? -68.773 -7.270 68.783 1.00 73.62 160 ALA A CA 1
ATOM 1327 C C . ALA A 1 160 ? -69.733 -6.277 68.119 1.00 73.62 160 ALA A C 1
ATOM 1329 O O . ALA A 1 160 ? -70.784 -6.644 67.584 1.00 73.62 160 ALA A O 1
ATOM 1330 N N . THR A 1 161 ? -69.384 -4.997 68.159 1.00 79.06 161 THR A N 1
ATOM 1331 C CA . THR A 1 161 ? -70.148 -3.986 67.436 1.00 79.06 161 THR A CA 1
ATOM 1332 C C . THR A 1 161 ? -69.912 -4.149 65.935 1.00 79.06 161 THR A C 1
ATOM 1334 O O . THR A 1 161 ? -68.825 -4.521 65.491 1.00 79.06 161 THR A O 1
ATOM 1337 N N . ALA A 1 162 ? -70.900 -3.786 65.112 1.00 81.56 162 ALA A N 1
ATOM 1338 C CA . ALA A 1 162 ? -70.767 -3.853 63.652 1.00 81.56 162 ALA A CA 1
ATOM 1339 C C . ALA A 1 162 ? -69.542 -3.083 63.110 1.00 81.56 162 ALA A C 1
ATOM 1341 O O . ALA A 1 162 ? -69.024 -3.413 62.044 1.00 81.56 162 ALA A O 1
ATOM 1342 N N . LYS A 1 163 ? -69.073 -2.061 63.841 1.00 83.50 163 LYS A N 1
ATOM 1343 C CA . LYS A 1 163 ? -67.869 -1.290 63.506 1.00 83.50 163 LYS A CA 1
ATOM 1344 C C . LYS A 1 163 ? -66.581 -2.078 63.756 1.00 83.50 163 LYS A C 1
ATOM 1346 O O . LYS A 1 163 ? -65.664 -1.985 62.949 1.00 83.50 163 LYS A O 1
ATOM 1351 N N . GLU A 1 164 ? -66.520 -2.853 64.834 1.00 80.50 164 GLU A N 1
ATOM 1352 C CA . GLU A 1 164 ? -65.357 -3.678 65.183 1.00 80.50 164 GLU A CA 1
ATOM 1353 C C . GLU A 1 164 ? -65.217 -4.863 64.221 1.00 80.50 164 GLU A C 1
ATOM 1355 O O . GLU A 1 164 ? -64.146 -5.060 63.653 1.00 80.50 164 GLU A O 1
ATOM 1360 N N . ASP A 1 165 ? -66.318 -5.560 63.921 1.00 81.06 165 ASP A N 1
ATOM 1361 C CA . ASP A 1 165 ? -66.334 -6.647 62.928 1.00 81.06 165 ASP A CA 1
ATOM 1362 C C . ASP A 1 165 ? -65.968 -6.163 61.517 1.00 81.06 165 ASP A C 1
ATOM 1364 O O . ASP A 1 165 ? -65.371 -6.897 60.722 1.00 81.06 165 ASP A O 1
ATOM 1368 N N . ALA A 1 166 ? -66.371 -4.939 61.163 1.00 85.81 166 ALA A N 1
ATOM 1369 C CA . ALA A 1 166 ? -65.987 -4.324 59.899 1.00 85.81 166 ALA A CA 1
ATOM 1370 C C . ALA A 1 166 ? -64.489 -3.977 59.872 1.00 85.81 166 ALA A C 1
ATOM 1372 O O . ALA A 1 166 ? -63.845 -4.197 58.847 1.00 85.81 166 ALA A O 1
ATOM 1373 N N . ALA A 1 167 ? -63.930 -3.493 60.986 1.00 85.12 167 ALA A N 1
ATOM 1374 C CA . ALA A 1 167 ? -62.511 -3.163 61.108 1.00 85.12 167 ALA A CA 1
ATOM 1375 C C . ALA A 1 167 ? -61.610 -4.411 61.060 1.00 85.12 167 ALA A C 1
ATOM 1377 O O . ALA A 1 167 ? -60.604 -4.402 60.355 1.00 85.12 167 ALA A O 1
ATOM 1378 N N . GLU A 1 168 ? -61.990 -5.509 61.723 1.00 83.38 168 GLU A N 1
ATOM 1379 C CA . GLU A 1 168 ? -61.249 -6.781 61.666 1.00 83.38 168 GLU A CA 1
ATOM 1380 C C . GLU A 1 168 ? -61.216 -7.366 60.246 1.00 83.38 168 GLU A C 1
ATOM 1382 O O . GLU A 1 168 ? -60.168 -7.798 59.759 1.00 83.38 168 GLU A O 1
ATOM 1387 N N . ARG A 1 169 ? -62.353 -7.327 59.538 1.00 86.19 169 ARG A N 1
ATOM 1388 C CA . ARG A 1 169 ? -62.426 -7.763 58.135 1.00 86.19 169 ARG A CA 1
ATOM 1389 C C . ARG A 1 169 ? -61.633 -6.859 57.197 1.00 86.19 169 ARG A C 1
ATOM 1391 O O . ARG A 1 169 ? -61.010 -7.373 56.269 1.00 86.19 169 ARG A O 1
ATOM 1398 N N . ALA A 1 170 ? -61.642 -5.547 57.430 1.00 89.06 170 ALA A N 1
ATOM 1399 C CA . ALA A 1 170 ? -60.836 -4.601 56.664 1.00 89.06 170 ALA A CA 1
ATOM 1400 C C . ALA A 1 170 ? -59.335 -4.873 56.854 1.00 89.06 170 ALA A C 1
ATOM 1402 O O . ALA A 1 170 ? -58.620 -5.001 55.864 1.00 89.06 170 ALA A O 1
ATOM 1403 N N . LEU A 1 171 ? -58.884 -5.087 58.094 1.00 88.38 171 LEU A N 1
ATOM 1404 C CA . LEU A 1 171 ? -57.491 -5.420 58.404 1.00 88.38 171 LEU A CA 1
ATOM 1405 C C . LEU A 1 171 ? -57.042 -6.719 57.717 1.00 88.38 171 LEU A C 1
ATOM 1407 O O . LEU A 1 171 ? -55.981 -6.765 57.097 1.00 88.38 171 LEU A O 1
ATOM 1411 N N . ALA A 1 172 ? -57.861 -7.774 57.773 1.00 87.62 172 ALA A N 1
ATOM 1412 C CA . ALA A 1 172 ? -57.559 -9.035 57.097 1.00 87.62 172 ALA A CA 1
ATOM 1413 C C . ALA A 1 172 ? -57.481 -8.874 55.567 1.00 87.62 172 ALA A C 1
ATOM 1415 O O . ALA A 1 172 ? -56.627 -9.482 54.917 1.00 87.62 172 ALA A O 1
ATOM 1416 N N . ALA A 1 173 ? -58.353 -8.043 54.986 1.00 91.50 173 ALA A N 1
ATOM 1417 C CA . ALA A 1 173 ? -58.325 -7.732 53.561 1.00 91.50 173 ALA A CA 1
ATOM 1418 C C . ALA A 1 173 ? -57.071 -6.931 53.169 1.00 91.50 173 ALA A C 1
ATOM 1420 O O . ALA A 1 173 ? -56.455 -7.241 52.151 1.00 91.50 173 ALA A O 1
ATOM 1421 N N . GLU A 1 174 ? -56.654 -5.956 53.979 1.00 91.88 174 GLU A N 1
ATOM 1422 C CA . GLU A 1 174 ? -55.431 -5.174 53.759 1.00 91.88 174 GLU A CA 1
ATOM 1423 C C . GLU A 1 174 ? -54.169 -6.036 53.844 1.00 91.88 174 GLU A C 1
ATOM 1425 O O . GLU A 1 174 ? -53.324 -5.972 52.950 1.00 91.88 174 GLU A O 1
ATOM 1430 N N . VAL A 1 175 ? -54.061 -6.902 54.860 1.00 91.44 175 VAL A N 1
ATOM 1431 C CA . VAL A 1 175 ? -52.945 -7.856 54.988 1.00 91.44 175 VAL A CA 1
ATOM 1432 C C . VAL A 1 175 ? -52.858 -8.752 53.754 1.00 91.44 175 VAL A C 1
ATOM 1434 O O . VAL A 1 175 ? -51.783 -8.894 53.168 1.00 91.44 175 VAL A O 1
ATOM 1437 N N . LYS A 1 176 ? -53.996 -9.298 53.312 1.00 92.06 176 LYS A N 1
ATOM 1438 C CA . LYS A 1 176 ? -54.065 -10.137 52.112 1.00 92.06 176 LYS A CA 1
ATOM 1439 C C . LYS A 1 176 ? -53.626 -9.373 50.861 1.00 92.06 176 LYS A C 1
ATOM 1441 O O . LYS A 1 176 ? -52.815 -9.876 50.088 1.00 92.06 176 LYS A O 1
ATOM 1446 N N . MET A 1 177 ? -54.113 -8.145 50.688 1.00 93.12 177 MET A N 1
ATOM 1447 C CA . MET A 1 177 ? -53.712 -7.279 49.579 1.00 93.12 177 MET A CA 1
ATOM 1448 C C . MET A 1 177 ? -52.203 -7.024 49.588 1.00 93.12 177 MET A C 1
ATOM 1450 O O . MET A 1 177 ? -51.552 -7.183 48.560 1.00 93.12 177 MET A O 1
ATOM 1454 N N . ILE A 1 178 ? -51.614 -6.684 50.737 1.00 91.44 178 ILE A N 1
ATOM 1455 C CA . ILE A 1 178 ? -50.165 -6.466 50.855 1.00 91.44 178 ILE A CA 1
ATOM 1456 C C . ILE A 1 178 ? -49.399 -7.725 50.427 1.00 91.44 178 ILE A C 1
ATOM 1458 O O . ILE A 1 178 ? -48.493 -7.642 49.594 1.00 91.44 178 ILE A O 1
ATOM 1462 N N . GLU A 1 179 ? -49.780 -8.898 50.935 1.00 91.00 179 GLU A N 1
ATOM 1463 C CA . GLU A 1 179 ? -49.108 -10.165 50.630 1.00 91.00 179 GLU A CA 1
ATOM 1464 C C . GLU A 1 179 ? -49.138 -10.545 49.144 1.00 91.00 179 GLU A C 1
ATOM 1466 O O . GLU A 1 179 ? -48.153 -11.094 48.640 1.00 91.00 179 GLU A O 1
ATOM 1471 N N . GLU A 1 180 ? -50.211 -10.208 48.425 1.00 92.62 180 GLU A N 1
ATOM 1472 C CA . GLU A 1 180 ? -50.331 -10.423 46.977 1.00 92.62 180 GLU A CA 1
ATOM 1473 C C . GLU A 1 180 ? -49.356 -9.551 46.160 1.00 92.62 180 GLU A C 1
ATOM 1475 O O . GLU A 1 180 ? -48.911 -9.948 45.075 1.00 92.62 180 GLU A O 1
ATOM 1480 N N . TYR A 1 181 ? -48.979 -8.371 46.669 1.00 90.94 181 TYR A N 1
ATOM 1481 C CA . TYR A 1 181 ? -48.042 -7.465 45.995 1.00 90.94 181 TYR A CA 1
ATOM 1482 C C . TYR A 1 181 ? -46.572 -7.728 46.336 1.00 90.94 181 TYR A C 1
ATOM 1484 O O . TYR A 1 181 ? -45.712 -7.494 45.482 1.00 90.94 181 TYR A O 1
ATOM 1492 N N . LEU A 1 182 ? -46.260 -8.251 47.528 1.00 91.44 182 LEU A N 1
ATOM 1493 C CA . LEU A 1 182 ? -44.876 -8.437 47.992 1.00 91.44 182 LEU A CA 1
ATOM 1494 C C . LEU A 1 182 ? -43.961 -9.188 46.997 1.00 91.44 182 LEU A C 1
ATOM 1496 O O . LEU A 1 182 ? -42.856 -8.705 46.748 1.00 91.44 182 LEU A O 1
ATOM 1500 N N . PRO A 1 183 ? -44.363 -10.311 46.363 1.00 89.00 183 PRO A N 1
ATOM 1501 C CA . PRO A 1 183 ? -43.491 -11.024 45.425 1.00 89.00 183 PRO A CA 1
ATOM 1502 C C . PRO A 1 183 ? -43.087 -10.189 44.203 1.00 89.00 183 PRO A C 1
ATOM 1504 O O . PRO A 1 183 ? -41.966 -10.324 43.711 1.00 89.00 183 PRO A O 1
ATOM 1507 N N . LYS A 1 184 ? -43.965 -9.287 43.739 1.00 90.12 184 LYS A N 1
ATOM 1508 C CA . LYS A 1 184 ? -43.720 -8.430 42.565 1.00 90.12 184 LYS A CA 1
ATOM 1509 C C . LYS A 1 184 ? -42.579 -7.437 42.812 1.00 90.12 184 LYS A C 1
ATOM 1511 O O . LYS A 1 184 ? -41.912 -7.023 41.869 1.00 90.12 184 LYS A O 1
ATOM 1516 N N . LEU A 1 185 ? -42.310 -7.105 44.077 1.00 86.81 185 LEU A N 1
ATOM 1517 C CA . LEU A 1 185 ? -41.231 -6.199 44.473 1.00 86.81 185 LEU A CA 1
ATOM 1518 C C . LEU A 1 185 ? -39.837 -6.800 44.251 1.00 86.81 185 LEU A C 1
ATOM 1520 O O . LEU A 1 185 ? -38.885 -6.056 44.034 1.00 86.81 185 LEU A O 1
ATOM 1524 N N . ILE A 1 186 ? -39.686 -8.128 44.245 1.00 85.75 186 ILE A N 1
ATOM 1525 C CA . ILE A 1 186 ? -38.379 -8.778 44.039 1.00 85.75 186 ILE A CA 1
ATOM 1526 C C . ILE A 1 186 ? -37.862 -8.512 42.621 1.00 85.75 186 ILE A C 1
ATOM 1528 O O . ILE A 1 186 ? -36.686 -8.202 42.454 1.00 85.75 186 ILE A O 1
ATOM 1532 N N . SER A 1 187 ? -38.746 -8.589 41.627 1.00 77.56 187 SER A N 1
ATOM 1533 C CA . SER A 1 187 ? -38.414 -8.505 40.199 1.00 77.56 187 SER A CA 1
ATOM 1534 C C . SER A 1 187 ? -38.355 -7.083 39.642 1.00 77.56 187 SER A C 1
ATOM 1536 O O . SER A 1 187 ? -38.039 -6.911 38.470 1.00 77.56 187 SER A O 1
ATOM 1538 N N . LEU A 1 1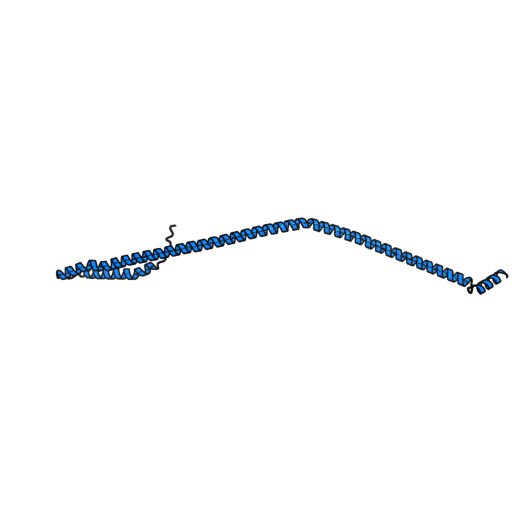88 ? -38.674 -6.067 40.447 1.00 77.50 188 LEU A N 1
ATOM 1539 C CA . LEU A 1 188 ? -38.646 -4.671 40.014 1.00 77.50 188 LEU A CA 1
ATOM 1540 C C . LEU A 1 188 ? -37.215 -4.255 39.649 1.00 77.50 188 LEU A C 1
ATOM 1542 O O . LEU A 1 188 ? -36.335 -4.213 40.508 1.00 77.50 188 LEU A O 1
ATOM 1546 N N . GLU A 1 189 ? -36.958 -3.948 38.382 1.00 66.25 189 GLU A N 1
ATOM 1547 C CA . GLU A 1 189 ? -35.676 -3.360 38.004 1.00 66.25 189 GLU A CA 1
ATOM 1548 C C . GLU A 1 189 ? -35.526 -1.997 38.680 1.00 66.25 189 GLU A C 1
ATOM 1550 O O . GLU A 1 189 ? -36.450 -1.182 38.691 1.00 66.25 189 GLU A O 1
ATOM 1555 N N . ASP A 1 190 ? -34.356 -1.748 39.267 1.00 64.25 190 ASP A N 1
ATOM 1556 C CA . ASP A 1 190 ? -34.026 -0.405 39.719 1.00 64.25 190 ASP A CA 1
ATOM 1557 C C . ASP A 1 190 ? -33.803 0.457 38.474 1.00 64.25 190 ASP A C 1
ATOM 1559 O O . ASP A 1 190 ? -32.740 0.405 37.849 1.00 64.25 190 ASP A O 1
ATOM 1563 N N . VAL A 1 191 ? -34.807 1.253 38.106 1.00 58.72 191 VAL A N 1
ATOM 1564 C CA . VAL A 1 191 ? -34.581 2.395 37.222 1.00 58.72 191 VAL A CA 1
ATOM 1565 C C . VAL A 1 191 ? -33.660 3.336 37.996 1.00 58.72 191 VAL A C 1
ATOM 1567 O O . VAL A 1 191 ? -34.010 3.725 39.115 1.00 58.72 191 VAL A O 1
ATOM 1570 N N . PRO A 1 192 ? -32.469 3.680 37.478 1.00 54.97 192 PRO A N 1
ATOM 1571 C CA . PRO A 1 192 ? -31.639 4.671 38.135 1.00 54.97 192 PRO A CA 1
ATOM 1572 C C . PRO A 1 192 ? -32.453 5.962 38.228 1.00 54.97 192 PRO A C 1
ATOM 1574 O O . PRO A 1 192 ? -32.829 6.542 37.210 1.00 54.97 192 PRO A O 1
ATOM 1577 N N . VAL A 1 193 ? -32.762 6.388 39.455 1.00 49.78 193 VAL A N 1
ATOM 1578 C CA . VAL A 1 193 ? -33.272 7.734 39.712 1.00 49.78 193 VAL A CA 1
ATOM 1579 C C . VAL A 1 193 ? -32.126 8.651 39.331 1.00 49.78 193 VAL A C 1
ATOM 1581 O O . VAL A 1 193 ? -31.152 8.745 40.069 1.00 49.78 193 VAL A O 1
ATOM 1584 N N . ASN A 1 194 ? -32.187 9.211 38.127 1.00 40.53 194 ASN A N 1
ATOM 1585 C CA . ASN A 1 194 ? -31.197 10.149 37.630 1.00 40.53 194 ASN A CA 1
ATOM 1586 C C . ASN A 1 194 ? -31.201 11.359 38.581 1.00 40.53 194 ASN A C 1
ATOM 1588 O O . ASN A 1 194 ? -32.214 12.063 38.619 1.00 40.53 194 ASN A O 1
ATOM 1592 N N . PRO A 1 195 ? -30.150 11.605 39.382 1.00 50.12 195 PRO A N 1
ATOM 1593 C CA . PRO A 1 195 ? -29.993 12.904 40.000 1.00 50.12 195 PRO A CA 1
ATOM 1594 C C . PRO A 1 195 ? -29.418 13.793 38.896 1.00 50.12 195 PRO A C 1
ATOM 1596 O O . PRO A 1 195 ? -28.261 13.625 38.511 1.00 50.12 195 PRO A O 1
ATOM 1599 N N . GLY A 1 196 ? -30.278 14.618 38.295 1.00 41.50 196 GLY A N 1
ATOM 1600 C CA . GLY A 1 196 ? -29.849 15.641 37.340 1.00 41.50 196 GLY A CA 1
ATOM 1601 C C . GLY A 1 196 ? -28.810 16.581 37.935 1.00 41.50 196 GLY A C 1
ATOM 1602 O O . GLY A 1 196 ? -28.824 16.767 39.174 1.00 41.50 196 GLY A O 1
#

Secondary structure (DSSP, 8-state):
-HHHHHHHHHHHHHTS-HHHHHHHHHHHHHHHHHHHHHHHHHHHHHHHHHHHHHHHHHHHHHHHHHHHHHHHHHHHHHHHHHHHHHHHHHHHHHHHHHHHHHHHHHHHHHHHHHHHHHHHHHHHHHHHHHHHHHHHHHHHHHHHHHHHHHHHHHHTTPPPPHHHHHHHHHHHHHHHHHHHHHHHHHT---------

Organism: Trypanosoma cruzi (NCBI:txid5693)

Radius of gyration: 67.67 Å; chains: 1; bounding box: 134×35×178 Å

Foldseek 3Di:
DPPVVVQVVVCVVVVHHPVRVVVVVVVVVVVVVVVVVVVVVVVVVVVVVVVVVVVVVVVVVVVVVVVVVVCVVCVVVVVVVVVVVVVVVVVVVVVVVVVVVVVVVVVVVVVVVVVVVVVVLVVVLVVLVVVLVVLLVVLVCPLVVCVVVVVVCVVVVHDDDPVRVVVSVVSVVVSVVVNVCSVVVSPDDPPPPDPD